Protein AF-A0A934GES8-F1 (afdb_monomer)

Foldseek 3Di:
DPDPPPPPPPPPPDCLVVLLVQLVVLQVVLCCCVPVVVNNVSSVVSPVSSVVSNVCSVVSVVVCVLPVPDPDDDLVVVLVVVLVVVVVVLVVLLVLLVCQCVVCVVCLQVLAFPPQDLVLLVVLLVLLVVLLVLLVQLLVCLLVVNLVSNLVSLVSSLVSLVVSLVSVVVSQVVCVVSVLDCPSGSLSVSLCVNVVSLSVLSVVLSVLSVVVSVCSVVVSDDSVRCSSSVSSSVSSVSSSVSSVVSSCSNRVVSNDD

Nearest PDB structures (foldseek):
  7qhm-assembly1_S  TM=9.318E-01  e=1.110E-07  Corynebacterium glutamicum ATCC 13032
  9ftz-assembly1_S  TM=8.950E-01  e=4.163E-08  Mycolicibacterium smegmatis
  9dm1-assembly1_S  TM=9.051E-01  e=7.433E-08  Mycolicibacterium smegmatis MC2 155
  7e1v-assembly1_G  TM=8.919E-01  e=2.591E-07  Mycolicibacterium smegmatis MC2 51
  7n9z-assembly1_H  TM=8.437E-01  e=2.073E-07  Escherichia coli

Secondary structure (DSSP, 8-state):
--------------SHHHHHHHHHHHHHHHHHHHTTS--HHHHHHHHHHHHHHHHHHHHHHHHHHHHSS---S-HHHHHHHHHHHHHHHHHHHHHHHHHHHHHTTTTGGGTS-TT--HHHHHHHHHHHHHHHHHHHHHHHHHHTT-HHHHHHHHHHHHHHHHHHHHHHHHHHHHHHHTT--TTSSHHHHHHHHHHHHHHHHHHHHHHHHHHHHHHHHHT-S-TT--HHHHHHHHHHHHHHHHHHHHHIIIIIITT--

Structure (mmCIF, N/CA/C/O backbone):
data_AF-A0A934GES8-F1
#
_entry.id   AF-A0A934GES8-F1
#
loop_
_atom_site.group_PDB
_atom_site.id
_atom_site.type_symbol
_atom_site.label_atom_id
_atom_site.label_alt_id
_atom_site.label_comp_id
_atom_site.label_asym_id
_atom_site.label_entity_id
_atom_site.label_seq_id
_atom_site.pdbx_PDB_ins_code
_atom_site.Cartn_x
_atom_site.Cartn_y
_atom_site.Cartn_z
_atom_site.occupancy
_atom_site.B_iso_or_equiv
_atom_site.auth_seq_id
_atom_site.auth_comp_id
_atom_site.auth_asym_id
_atom_site.auth_atom_id
_atom_site.pdbx_PDB_model_num
ATOM 1 N N . MET A 1 1 ? -9.146 28.827 32.054 1.00 36.75 1 MET A N 1
ATOM 2 C CA . MET A 1 1 ? -8.619 27.778 32.948 1.00 36.75 1 MET A CA 1
ATOM 3 C C . MET A 1 1 ? -8.219 26.596 32.084 1.00 36.75 1 MET A C 1
ATOM 5 O O . MET A 1 1 ? -9.080 25.853 31.638 1.00 36.75 1 MET A O 1
ATOM 9 N N . THR A 1 2 ? -6.937 26.498 31.747 1.00 43.62 2 THR A N 1
ATOM 10 C CA . THR A 1 2 ? -6.347 25.322 31.102 1.00 43.62 2 THR A CA 1
ATOM 11 C C . THR A 1 2 ? -6.411 24.168 32.096 1.00 43.62 2 THR A C 1
ATOM 13 O O . THR A 1 2 ? -5.811 24.248 33.166 1.00 43.62 2 THR A O 1
ATOM 16 N N . GLN A 1 3 ? -7.189 23.126 31.796 1.00 40.69 3 GLN A N 1
ATOM 17 C CA . GLN A 1 3 ? -7.123 21.894 32.577 1.00 40.69 3 GLN A CA 1
ATOM 18 C C . GLN A 1 3 ? -5.703 21.341 32.440 1.00 40.69 3 GLN A C 1
ATOM 20 O O . GLN A 1 3 ? -5.243 21.063 31.334 1.00 40.69 3 GLN A O 1
ATOM 25 N N . ALA A 1 4 ? -4.989 21.257 33.560 1.00 44.97 4 ALA A N 1
ATOM 26 C CA . ALA A 1 4 ? -3.701 20.593 33.612 1.00 44.97 4 ALA A CA 1
ATOM 27 C C . ALA A 1 4 ? -3.921 19.121 33.242 1.00 44.97 4 ALA A C 1
ATOM 29 O O . ALA A 1 4 ? -4.697 18.428 33.897 1.00 44.97 4 ALA A O 1
ATOM 30 N N . VAL A 1 5 ? -3.262 18.662 32.178 1.00 52.66 5 VAL A N 1
ATOM 31 C CA . VAL A 1 5 ? -3.196 17.241 31.834 1.00 52.66 5 VAL A CA 1
ATOM 32 C C . VAL A 1 5 ? -2.398 16.562 32.943 1.00 52.66 5 VAL A C 1
ATOM 34 O O . VAL A 1 5 ? -1.172 16.648 32.988 1.00 52.66 5 VAL A O 1
ATOM 37 N N . THR A 1 6 ? -3.093 15.944 33.891 1.00 42.16 6 THR A N 1
ATOM 38 C CA . THR A 1 6 ? -2.475 15.120 34.926 1.00 42.16 6 THR A CA 1
ATOM 39 C C . THR A 1 6 ? -2.025 13.814 34.281 1.00 42.16 6 THR A C 1
ATOM 41 O O . THR A 1 6 ? -2.809 12.882 34.116 1.00 42.16 6 THR A O 1
ATOM 44 N N . HIS A 1 7 ? -0.758 13.757 33.868 1.00 48.38 7 HIS A N 1
ATOM 45 C CA . HIS A 1 7 ? -0.104 12.502 33.513 1.00 48.38 7 HIS A CA 1
ATOM 46 C C . HIS A 1 7 ? 0.037 11.665 34.785 1.00 48.38 7 HIS A C 1
ATOM 48 O O . HIS A 1 7 ? 0.919 11.924 35.601 1.00 48.38 7 HIS A O 1
ATOM 54 N N . HIS A 1 8 ? -0.846 10.687 34.977 1.00 47.50 8 HIS A N 1
ATOM 55 C CA . HIS A 1 8 ? -0.631 9.645 35.972 1.00 47.50 8 HIS A CA 1
ATOM 56 C C . HIS A 1 8 ? 0.513 8.749 35.468 1.00 47.50 8 HIS A C 1
ATOM 58 O O . HIS A 1 8 ? 0.377 8.156 34.398 1.00 47.50 8 HIS A O 1
ATOM 64 N N . PRO A 1 9 ? 1.657 8.671 36.174 1.00 42.84 9 PRO A N 1
ATOM 65 C CA . PRO A 1 9 ? 2.811 7.874 35.775 1.00 42.84 9 PRO A CA 1
ATOM 66 C C . PRO A 1 9 ? 2.620 6.420 36.221 1.00 42.84 9 PRO A C 1
ATOM 68 O O . PRO A 1 9 ? 3.508 5.810 36.817 1.00 42.84 9 PRO A O 1
ATOM 71 N N . GLU A 1 10 ? 1.435 5.865 35.987 1.00 45.22 10 GLU A N 1
ATOM 72 C CA . GLU A 1 10 ? 1.235 4.433 36.134 1.00 45.22 10 GLU A CA 1
ATOM 73 C C . GLU A 1 10 ? 1.872 3.807 34.898 1.00 45.22 10 GLU A C 1
ATOM 75 O O . GLU A 1 10 ? 1.321 3.824 33.801 1.00 45.22 10 GLU A O 1
ATOM 80 N N . HIS A 1 11 ? 3.119 3.361 35.054 1.00 48.56 11 HIS A N 1
ATOM 81 C CA . HIS A 1 11 ? 3.782 2.513 34.077 1.00 48.56 11 HIS A CA 1
ATOM 82 C C . HIS A 1 11 ? 3.015 1.188 34.005 1.00 48.56 11 HIS A C 1
ATOM 84 O O . HIS A 1 11 ? 3.399 0.206 34.637 1.00 48.56 11 HIS A O 1
ATOM 90 N N . GLU A 1 12 ? 1.918 1.160 33.251 1.00 61.78 12 GLU A N 1
ATOM 91 C CA . GLU A 1 12 ? 1.313 -0.087 32.808 1.00 61.78 12 GLU A CA 1
ATOM 92 C C 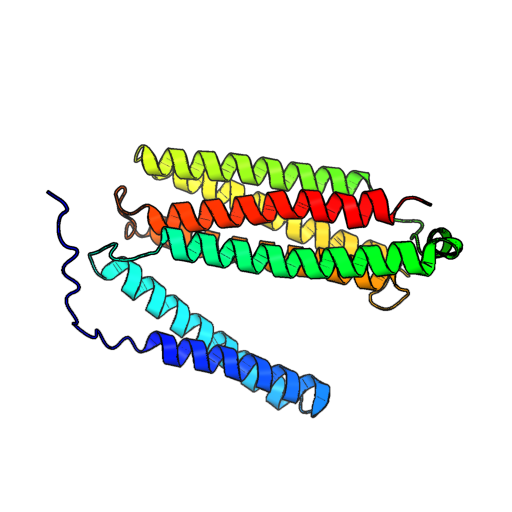. GLU A 1 12 ? 2.359 -0.797 31.939 1.00 61.78 12 GLU A C 1
ATOM 94 O O . GLU A 1 12 ? 2.729 -0.352 30.849 1.00 61.78 12 GLU A O 1
ATOM 99 N N . THR A 1 13 ? 2.950 -1.859 32.479 1.00 80.06 13 THR A N 1
ATOM 100 C CA . THR A 1 13 ? 3.980 -2.632 31.793 1.00 80.06 13 THR A CA 1
ATOM 101 C C . THR A 1 13 ? 3.323 -3.501 30.726 1.00 80.06 13 THR A C 1
ATOM 103 O O . THR A 1 13 ? 2.899 -4.625 30.980 1.00 80.06 13 THR A O 1
ATOM 106 N N . SER A 1 14 ? 3.241 -2.979 29.504 1.00 86.44 14 SER A N 1
ATOM 107 C CA . SER A 1 14 ? 2.741 -3.740 28.359 1.00 86.44 14 SER A CA 1
ATOM 108 C C . SER A 1 14 ? 3.822 -4.700 27.828 1.00 86.44 14 SER A C 1
ATOM 110 O O . SER A 1 14 ? 4.932 -4.254 27.518 1.00 86.44 14 SER A O 1
ATOM 112 N N . PRO A 1 15 ? 3.552 -6.014 27.691 1.00 90.88 15 PRO A N 1
ATOM 113 C CA . PRO A 1 15 ? 4.515 -6.973 27.140 1.00 90.88 15 PRO A CA 1
ATOM 114 C C . PRO A 1 15 ? 4.579 -6.944 25.602 1.00 90.88 15 PRO A C 1
ATOM 116 O O . PRO A 1 15 ? 5.522 -7.466 24.999 1.00 90.88 15 PRO A O 1
ATOM 119 N N . TRP A 1 16 ? 3.582 -6.350 24.943 1.00 94.00 16 TRP A N 1
ATOM 120 C CA . TRP A 1 16 ? 3.431 -6.405 23.488 1.00 94.00 16 TRP A CA 1
ATOM 121 C C . TRP A 1 16 ? 4.509 -5.667 22.686 1.00 94.00 16 TRP A C 1
ATOM 123 O O . TRP A 1 16 ? 4.877 -6.185 21.624 1.00 94.00 16 TRP A O 1
ATOM 133 N N . PRO A 1 17 ? 5.074 -4.532 23.150 1.00 92.81 17 PRO A N 1
ATOM 134 C CA . PRO A 1 17 ? 6.200 -3.894 22.474 1.00 92.81 17 PRO A CA 1
ATOM 135 C C . PRO A 1 17 ? 7.410 -4.822 22.335 1.00 92.81 17 PRO A C 1
ATOM 137 O O . PRO A 1 17 ? 8.032 -4.856 21.275 1.00 92.81 17 PRO A O 1
ATOM 140 N N . LEU A 1 18 ? 7.710 -5.630 23.361 1.00 92.94 18 LEU A N 1
ATOM 141 C CA . LEU A 1 18 ? 8.821 -6.583 23.319 1.00 92.94 18 LEU A CA 1
ATOM 142 C C . LEU A 1 18 ? 8.567 -7.685 22.283 1.00 92.94 18 LEU A C 1
ATOM 144 O O . LEU A 1 18 ? 9.421 -7.935 21.435 1.00 92.94 18 LEU A O 1
ATOM 148 N N . LEU A 1 19 ? 7.384 -8.308 22.310 1.00 93.50 19 LEU A N 1
ATOM 149 C CA . LEU A 1 19 ? 7.022 -9.367 21.358 1.00 93.50 19 LEU A CA 1
ATOM 150 C C . LEU A 1 19 ? 7.011 -8.860 19.910 1.00 93.50 19 LEU A C 1
ATOM 152 O O . LEU A 1 19 ? 7.548 -9.515 19.016 1.00 93.50 19 LEU A O 1
ATOM 156 N N . THR A 1 20 ? 6.456 -7.667 19.688 1.00 94.00 20 THR A N 1
ATOM 157 C CA . THR A 1 20 ? 6.418 -7.031 18.365 1.00 94.00 20 THR A CA 1
ATOM 158 C C . THR A 1 20 ? 7.831 -6.688 17.889 1.00 94.00 20 THR A C 1
ATOM 160 O O . THR A 1 20 ? 8.197 -7.021 16.763 1.00 94.00 20 THR A O 1
ATOM 163 N N . GLY A 1 21 ? 8.662 -6.102 18.759 1.00 94.38 21 GLY A N 1
ATOM 164 C CA . GLY A 1 21 ? 10.058 -5.777 18.459 1.00 94.38 21 GLY A CA 1
ATOM 165 C C . GLY A 1 21 ? 10.910 -7.010 18.142 1.00 94.38 21 GLY A C 1
ATOM 166 O O . GLY A 1 21 ? 11.705 -6.982 17.203 1.00 94.38 21 GLY A O 1
ATOM 167 N N . MET A 1 22 ? 10.698 -8.126 18.848 1.00 94.75 22 MET A N 1
ATOM 168 C CA . MET A 1 22 ? 11.331 -9.408 18.517 1.00 94.75 22 MET A CA 1
ATOM 169 C C . MET A 1 22 ? 10.904 -9.907 17.133 1.00 94.75 22 MET A C 1
ATOM 171 O O . MET A 1 22 ? 11.755 -10.344 16.362 1.00 94.75 22 MET A O 1
ATOM 175 N N . GLY A 1 23 ? 9.619 -9.794 16.784 1.00 94.56 23 GLY A N 1
ATOM 176 C CA . GLY A 1 23 ? 9.130 -10.111 15.440 1.00 94.56 23 GLY A CA 1
ATOM 177 C C . GLY A 1 23 ? 9.825 -9.283 14.352 1.00 94.56 23 GLY A C 1
ATOM 178 O O . GLY A 1 23 ? 10.298 -9.838 13.359 1.00 94.56 23 GLY A O 1
ATOM 179 N N . VAL A 1 24 ? 9.971 -7.970 14.570 1.00 94.12 24 VAL A N 1
ATOM 180 C CA . VAL A 1 24 ? 10.701 -7.065 13.661 1.00 94.12 24 VAL A CA 1
ATOM 181 C C . VAL A 1 24 ? 12.169 -7.483 13.523 1.00 94.12 24 VAL A C 1
ATOM 183 O O . VAL A 1 24 ? 12.664 -7.588 12.401 1.00 94.12 24 VAL A O 1
ATOM 186 N N . LEU A 1 25 ? 12.857 -7.786 14.628 1.00 94.81 25 LEU A N 1
ATOM 187 C CA . LEU A 1 25 ? 14.247 -8.261 14.606 1.00 94.81 25 LEU A CA 1
ATOM 188 C C . LEU A 1 25 ? 14.387 -9.570 13.814 1.00 94.81 25 LEU A C 1
ATOM 190 O O . LEU A 1 25 ? 15.297 -9.707 12.992 1.00 94.81 25 LEU A O 1
ATOM 194 N N . LEU A 1 26 ? 13.473 -10.522 14.028 1.00 96.12 26 LEU A N 1
ATOM 195 C CA . LEU A 1 26 ? 13.472 -11.787 13.298 1.00 96.12 26 LEU A CA 1
ATOM 196 C C . LEU A 1 26 ? 13.253 -11.592 11.795 1.00 96.12 26 LEU A C 1
ATOM 198 O O . LEU A 1 26 ? 13.788 -12.384 11.026 1.00 96.12 26 LEU A O 1
ATOM 202 N N . SER A 1 27 ? 12.544 -10.543 11.356 1.00 93.88 27 SER A N 1
ATOM 203 C CA . SER A 1 27 ? 12.397 -10.251 9.921 1.00 93.88 27 SER A CA 1
ATOM 204 C C . SER A 1 27 ? 13.752 -9.997 9.249 1.00 93.88 27 SER A C 1
ATOM 206 O O . SER A 1 27 ? 14.052 -10.590 8.212 1.00 93.88 27 SER A O 1
ATOM 208 N N . ALA A 1 28 ? 14.621 -9.204 9.886 1.00 94.75 28 ALA A N 1
ATOM 209 C CA . ALA A 1 28 ? 15.957 -8.922 9.375 1.00 94.75 28 ALA A CA 1
ATOM 210 C C . ALA A 1 28 ? 16.820 -10.192 9.354 1.00 94.75 28 ALA A C 1
ATOM 212 O O . ALA A 1 28 ? 17.470 -10.486 8.351 1.00 94.75 28 ALA A O 1
ATOM 213 N N . LEU A 1 29 ? 16.777 -10.989 10.426 1.00 96.56 29 LEU A N 1
ATOM 214 C CA . LEU A 1 29 ? 17.513 -12.253 10.506 1.00 96.56 29 LEU A CA 1
ATOM 215 C C . LEU A 1 29 ? 17.010 -13.294 9.498 1.00 96.56 29 LEU A C 1
ATOM 217 O O . LEU A 1 29 ? 17.823 -14.011 8.921 1.00 96.56 29 LEU A O 1
ATOM 221 N N . ALA A 1 30 ? 15.703 -13.360 9.242 1.00 97.06 30 ALA A N 1
ATOM 222 C CA . ALA A 1 30 ? 15.121 -14.249 8.241 1.00 97.06 30 ALA A CA 1
ATOM 223 C C . ALA A 1 30 ? 15.624 -13.904 6.832 1.00 97.06 30 ALA A C 1
ATOM 225 O O . ALA A 1 30 ? 16.044 -14.799 6.095 1.00 97.06 30 ALA A O 1
ATOM 226 N N . LEU A 1 31 ? 15.656 -12.612 6.483 1.00 95.88 31 LEU A N 1
ATOM 227 C CA . LEU A 1 31 ? 16.190 -12.139 5.202 1.00 95.88 31 LEU A CA 1
ATOM 228 C C . LEU A 1 31 ? 17.697 -12.403 5.077 1.00 95.88 31 LEU A C 1
ATOM 230 O O . LEU A 1 31 ? 18.138 -12.897 4.038 1.00 95.88 31 LEU A O 1
ATOM 234 N N . LEU A 1 32 ? 18.479 -12.136 6.130 1.00 97.19 32 LEU A N 1
ATOM 235 C CA . LEU A 1 32 ? 19.919 -12.426 6.165 1.00 97.19 32 LEU A CA 1
ATOM 236 C C . LEU A 1 32 ? 20.205 -13.927 6.013 1.00 97.19 32 LEU A C 1
ATOM 238 O O . LEU A 1 32 ? 21.076 -14.315 5.232 1.00 97.19 32 LEU A O 1
ATOM 242 N N . ALA A 1 33 ? 19.442 -14.767 6.717 1.00 97.56 33 ALA A N 1
ATOM 243 C CA . ALA A 1 33 ? 19.561 -16.216 6.644 1.00 97.56 33 ALA A CA 1
ATOM 244 C C . ALA A 1 33 ? 19.219 -16.744 5.247 1.00 97.56 33 ALA A C 1
ATOM 246 O O . ALA A 1 33 ? 19.938 -17.594 4.719 1.00 97.56 33 ALA A O 1
ATOM 247 N N . TYR A 1 34 ? 18.151 -16.230 4.632 1.00 97.44 34 TYR A N 1
ATOM 248 C CA . TYR A 1 34 ? 17.689 -16.701 3.330 1.00 97.44 34 TYR A CA 1
ATOM 249 C C . TYR A 1 34 ? 18.608 -16.258 2.183 1.00 97.44 34 TYR A C 1
ATOM 251 O O . TYR A 1 34 ? 19.024 -17.090 1.376 1.00 97.44 34 TYR A O 1
ATOM 259 N N . PHE A 1 35 ? 18.944 -14.965 2.112 1.00 95.50 35 PHE A N 1
ATOM 260 C CA . PHE A 1 35 ? 19.638 -14.373 0.964 1.00 95.50 35 PHE A CA 1
ATOM 261 C C . PHE A 1 35 ? 21.179 -14.387 1.126 1.00 95.50 35 PHE A C 1
ATOM 263 O O . PHE A 1 35 ? 21.821 -15.185 0.437 1.00 95.50 35 PHE A O 1
ATOM 270 N N . PRO A 1 36 ? 21.810 -13.579 2.011 1.00 97.31 36 PRO A N 1
ATOM 271 C CA . PRO A 1 36 ? 23.258 -13.615 2.237 1.00 97.31 36 PRO A CA 1
ATOM 272 C C . PRO A 1 36 ? 23.820 -14.960 2.698 1.00 97.31 36 PRO A C 1
ATOM 274 O O . PRO A 1 36 ? 24.791 -15.443 2.117 1.00 97.31 36 PRO A O 1
ATOM 277 N N . TRP A 1 37 ? 23.250 -15.561 3.748 1.00 97.62 37 TRP A N 1
ATOM 278 C CA . TRP A 1 37 ? 23.829 -16.759 4.373 1.00 97.62 37 TRP A CA 1
ATOM 279 C C . TRP A 1 37 ? 23.467 -18.051 3.640 1.00 97.62 37 TRP A C 1
ATOM 281 O O . TRP A 1 37 ? 24.050 -19.094 3.928 1.00 97.62 37 TRP A O 1
ATOM 291 N N . ARG A 1 38 ? 22.530 -17.987 2.682 1.00 96.94 38 ARG A N 1
ATOM 292 C CA . ARG A 1 38 ? 22.066 -19.126 1.874 1.00 96.94 38 ARG A CA 1
ATOM 293 C C . ARG A 1 38 ? 21.617 -20.326 2.720 1.00 96.94 38 ARG A C 1
ATOM 295 O O . ARG A 1 38 ? 21.821 -21.477 2.340 1.00 96.94 38 ARG A O 1
ATOM 302 N N . MET A 1 39 ? 20.976 -20.057 3.856 1.00 97.88 39 MET A N 1
ATOM 303 C CA . MET A 1 39 ? 20.366 -21.040 4.753 1.00 97.88 39 MET A CA 1
ATOM 304 C C . MET A 1 39 ? 18.832 -20.952 4.648 1.00 97.88 39 MET A C 1
ATOM 306 O O . MET A 1 39 ? 18.179 -20.424 5.553 1.00 97.88 39 MET A O 1
ATOM 310 N N . PRO A 1 40 ? 18.214 -21.455 3.560 1.00 96.88 40 PRO A N 1
ATOM 311 C CA . PRO A 1 40 ? 16.802 -21.203 3.270 1.00 96.88 40 PRO A CA 1
ATOM 312 C C . PRO A 1 40 ? 15.862 -21.791 4.324 1.00 96.88 40 PRO A C 1
ATOM 314 O O . PRO A 1 40 ? 14.891 -21.139 4.694 1.00 96.88 40 PRO A O 1
ATOM 317 N N . LEU A 1 41 ? 16.165 -22.980 4.862 1.00 97.81 41 LEU A N 1
ATOM 318 C CA . LEU A 1 41 ? 15.356 -23.587 5.923 1.00 97.81 41 LEU A CA 1
ATOM 319 C C . LEU A 1 41 ? 15.347 -22.718 7.187 1.00 97.81 41 LEU A C 1
ATOM 321 O O . LEU A 1 41 ? 14.285 -22.472 7.750 1.00 97.81 41 LEU A O 1
ATOM 325 N N . LEU A 1 42 ? 16.513 -22.210 7.598 1.00 97.38 42 LEU A N 1
ATOM 326 C CA . LEU A 1 42 ? 16.614 -21.297 8.735 1.00 97.38 42 LEU A CA 1
ATOM 327 C C . LEU A 1 42 ? 15.845 -20.001 8.457 1.00 97.38 42 LEU A C 1
ATOM 329 O O . LEU A 1 42 ? 15.075 -19.565 9.306 1.00 97.38 42 LEU A O 1
ATOM 333 N N 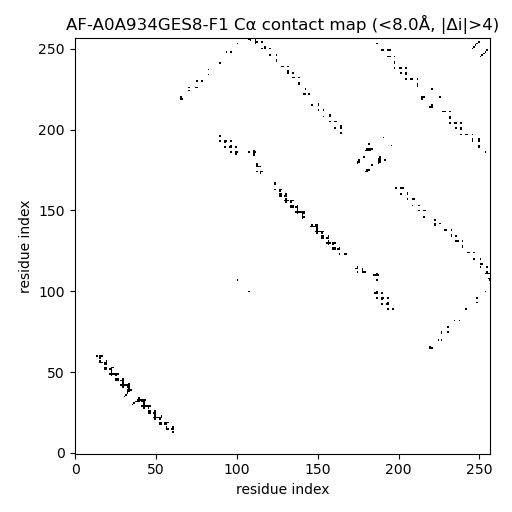. GLY A 1 43 ? 15.991 -19.428 7.260 1.00 97.00 43 GLY A N 1
ATOM 334 C CA . GLY A 1 43 ? 15.239 -18.242 6.848 1.00 97.00 43 GLY A CA 1
ATOM 335 C C . GLY A 1 43 ? 13.723 -18.442 6.925 1.00 97.00 43 GLY A C 1
ATOM 336 O O . GLY A 1 43 ? 13.024 -17.593 7.470 1.00 97.00 43 GLY A O 1
ATOM 337 N N . VAL A 1 44 ? 13.212 -19.588 6.462 1.00 96.75 44 VAL A N 1
ATOM 338 C CA . VAL A 1 44 ? 11.779 -19.927 6.539 1.00 96.75 44 VAL A CA 1
ATOM 339 C C . VAL A 1 44 ? 11.319 -20.112 7.985 1.00 96.75 44 VAL A C 1
ATOM 341 O O . VAL A 1 44 ? 10.260 -19.604 8.346 1.00 96.75 44 VAL A O 1
ATOM 344 N N . ILE A 1 45 ? 12.105 -20.787 8.831 1.00 97.81 45 ILE A N 1
ATOM 345 C CA . ILE A 1 45 ? 11.778 -20.968 10.256 1.00 97.81 45 ILE A CA 1
ATOM 346 C C . ILE A 1 45 ? 11.723 -19.614 10.972 1.00 97.81 45 ILE A C 1
ATOM 348 O O . ILE A 1 45 ? 10.742 -19.320 11.656 1.00 97.81 45 ILE A O 1
ATOM 352 N N . LEU A 1 46 ? 12.745 -18.772 10.787 1.00 97.44 46 LEU A N 1
ATOM 353 C CA . LEU A 1 46 ? 12.794 -17.431 11.373 1.00 97.44 46 LEU A CA 1
ATOM 354 C C . LEU A 1 46 ? 11.666 -16.543 10.837 1.00 97.44 46 LEU A C 1
ATOM 356 O O . LEU A 1 46 ? 11.067 -15.802 11.610 1.00 97.44 46 LEU A O 1
ATOM 360 N N . GLY A 1 47 ? 11.329 -16.657 9.549 1.00 96.56 47 GLY A N 1
ATOM 361 C CA . GLY A 1 47 ? 10.202 -15.958 8.932 1.00 96.56 47 GLY A CA 1
ATOM 362 C C . GLY A 1 47 ? 8.849 -16.400 9.497 1.00 96.56 47 GLY A C 1
ATOM 363 O O . GLY A 1 47 ? 8.017 -15.564 9.835 1.00 96.56 47 GLY A O 1
ATOM 364 N N . GLY A 1 48 ? 8.640 -17.705 9.685 1.00 96.38 48 GLY A N 1
ATOM 365 C CA . GLY A 1 48 ? 7.438 -18.232 10.335 1.00 96.38 48 GLY A CA 1
ATOM 366 C C . GLY A 1 48 ? 7.308 -17.761 11.786 1.00 96.38 48 GLY A C 1
ATOM 367 O O . GLY A 1 48 ? 6.239 -17.308 12.197 1.00 96.38 48 GLY A O 1
ATOM 368 N N . ALA A 1 49 ? 8.408 -17.794 12.544 1.00 96.75 49 ALA A N 1
ATOM 369 C CA . ALA A 1 49 ? 8.455 -17.275 13.910 1.00 96.75 49 ALA A CA 1
ATOM 370 C C . ALA A 1 49 ? 8.202 -15.757 13.963 1.00 96.75 49 ALA A C 1
ATOM 372 O O . ALA A 1 49 ? 7.442 -15.293 14.811 1.00 96.75 49 ALA A O 1
ATOM 373 N N . MET A 1 50 ? 8.777 -14.992 13.031 1.00 95.75 50 MET A N 1
ATOM 374 C CA . MET A 1 50 ? 8.526 -13.559 12.860 1.00 95.75 50 MET A CA 1
ATOM 375 C C . MET A 1 50 ? 7.037 -13.270 12.650 1.00 95.75 50 MET A C 1
ATOM 377 O O . MET A 1 50 ? 6.472 -12.460 13.385 1.00 95.75 50 MET A O 1
ATOM 381 N N . LEU A 1 51 ? 6.388 -13.951 11.701 1.00 94.19 51 LEU A N 1
ATOM 382 C CA . LEU A 1 51 ? 4.961 -13.762 11.427 1.00 94.19 51 LEU A CA 1
ATOM 383 C C . LEU A 1 51 ? 4.099 -14.095 12.649 1.00 94.19 51 LEU A C 1
ATOM 385 O O . LEU A 1 51 ? 3.185 -13.338 12.972 1.00 94.19 51 LEU A O 1
ATOM 389 N N . ALA A 1 52 ? 4.410 -15.182 13.359 1.00 94.75 52 ALA A N 1
ATOM 390 C CA . ALA A 1 52 ? 3.696 -15.562 14.575 1.00 94.75 52 ALA A CA 1
ATOM 391 C C . ALA A 1 52 ? 3.846 -14.508 15.687 1.00 94.75 52 ALA A C 1
ATOM 393 O O . ALA A 1 52 ? 2.849 -14.112 16.293 1.00 94.75 52 ALA A O 1
ATOM 394 N N . LEU A 1 53 ? 5.066 -14.014 15.930 1.00 95.50 53 LEU A N 1
ATOM 395 C CA . LEU A 1 53 ? 5.325 -12.987 16.945 1.00 95.50 53 LEU A CA 1
ATOM 396 C C . LEU A 1 53 ? 4.655 -11.655 16.610 1.00 95.50 53 LEU A C 1
ATOM 398 O O . LEU A 1 53 ? 4.084 -11.036 17.504 1.00 95.50 53 LEU A O 1
ATOM 402 N N . LEU A 1 54 ? 4.677 -11.229 15.345 1.00 93.81 54 LEU A N 1
ATOM 403 C CA . LEU A 1 54 ? 3.975 -10.016 14.925 1.00 93.81 54 LEU A CA 1
ATOM 404 C C . LEU A 1 54 ? 2.460 -10.176 15.048 1.00 93.81 54 LEU A C 1
ATOM 406 O O . LEU A 1 54 ? 1.804 -9.279 15.568 1.00 93.81 54 LEU A O 1
ATOM 410 N N . ALA A 1 55 ? 1.904 -11.317 14.634 1.00 91.25 55 ALA A N 1
ATOM 411 C CA . ALA A 1 55 ? 0.473 -11.574 14.753 1.00 91.25 55 ALA A CA 1
ATOM 412 C C . ALA A 1 55 ? 0.018 -11.546 16.220 1.00 91.25 55 ALA A C 1
ATOM 414 O O . ALA A 1 55 ? -0.952 -10.861 16.545 1.00 91.25 55 ALA A O 1
ATOM 415 N N . VAL A 1 56 ? 0.732 -12.236 17.116 1.00 92.94 56 VAL A N 1
ATOM 416 C CA . VAL A 1 56 ? 0.416 -12.261 18.554 1.00 92.94 56 VAL A CA 1
ATOM 417 C C . VAL A 1 56 ? 0.660 -10.895 19.199 1.00 92.94 56 VAL A C 1
ATOM 419 O O . VAL A 1 56 ? -0.214 -10.396 19.905 1.00 92.94 56 VAL A O 1
ATOM 422 N N . GLY A 1 57 ? 1.813 -10.279 18.932 1.00 93.69 57 GLY A N 1
ATOM 423 C CA . GLY A 1 57 ? 2.217 -8.989 19.488 1.00 93.69 57 GLY A CA 1
ATOM 424 C C . GLY A 1 57 ? 1.251 -7.869 19.119 1.00 93.69 57 GLY A C 1
ATOM 425 O O . GLY A 1 57 ? 0.698 -7.220 20.003 1.00 93.69 57 GLY A O 1
ATOM 426 N N . LEU A 1 58 ? 0.971 -7.696 17.825 1.00 91.06 58 LEU A N 1
ATOM 427 C CA . LEU A 1 58 ? 0.068 -6.651 17.340 1.00 91.06 58 LEU A CA 1
ATOM 428 C C . LEU A 1 58 ? -1.383 -6.901 17.759 1.00 91.06 58 LEU A C 1
ATOM 430 O O . LEU A 1 58 ? -2.068 -5.955 18.137 1.00 91.06 58 LEU A O 1
ATOM 434 N N . SER A 1 59 ? -1.856 -8.154 17.746 1.00 88.00 59 SER A N 1
ATOM 435 C CA . SER A 1 59 ? -3.226 -8.469 18.186 1.00 88.00 59 SER A CA 1
ATOM 436 C C . SER A 1 59 ? -3.411 -8.234 19.684 1.00 88.00 59 SER A C 1
ATOM 438 O O . SER A 1 59 ? -4.441 -7.704 20.101 1.00 88.00 59 SER A O 1
ATOM 440 N N . GLY A 1 60 ? -2.419 -8.609 20.497 1.00 89.62 60 GLY A N 1
ATOM 441 C CA . GLY A 1 60 ? -2.417 -8.348 21.934 1.00 89.62 60 GLY A CA 1
ATOM 442 C C . GLY A 1 60 ? -2.392 -6.854 22.235 1.00 89.62 60 GLY A C 1
ATOM 443 O O . GLY A 1 60 ? -3.226 -6.374 23.003 1.00 89.62 60 GLY A O 1
ATOM 444 N N . TRP A 1 61 ? -1.525 -6.107 21.545 1.00 89.75 61 TRP A N 1
ATOM 445 C CA . TRP A 1 61 ? -1.428 -4.659 21.713 1.00 89.75 61 TRP A CA 1
ATOM 446 C C . TRP A 1 61 ? -2.706 -3.936 21.282 1.00 89.75 61 TRP A C 1
ATOM 448 O O . TRP A 1 61 ? -3.203 -3.068 21.998 1.00 89.75 61 TRP A O 1
ATOM 458 N N . ALA A 1 62 ? -3.288 -4.336 20.148 1.00 85.75 62 ALA A N 1
ATOM 459 C CA . ALA A 1 62 ? -4.560 -3.801 19.678 1.00 85.75 62 ALA A CA 1
ATOM 460 C C . ALA A 1 62 ? -5.688 -4.091 20.677 1.00 85.75 62 ALA A C 1
ATOM 462 O O . ALA A 1 62 ? -6.478 -3.202 20.992 1.00 85.75 62 ALA A O 1
ATOM 463 N N . ARG A 1 63 ? -5.760 -5.316 21.217 1.00 86.00 63 ARG A N 1
ATOM 464 C CA . ARG A 1 63 ? -6.757 -5.671 22.233 1.00 86.00 63 ARG A CA 1
ATOM 465 C C . ARG A 1 63 ? -6.609 -4.803 23.479 1.00 86.00 63 ARG A C 1
ATOM 467 O O . ARG A 1 63 ? -7.612 -4.258 23.924 1.00 86.00 63 ARG A O 1
ATOM 474 N N . GLU A 1 64 ? -5.391 -4.656 23.999 1.00 87.06 64 GLU A N 1
ATOM 475 C CA . GLU A 1 64 ? -5.093 -3.797 25.151 1.00 87.06 64 GLU A CA 1
ATOM 476 C C . GLU A 1 64 ? -5.585 -2.366 24.905 1.00 87.06 64 GLU A C 1
ATOM 478 O O . GLU A 1 64 ? -6.388 -1.860 25.691 1.00 87.06 64 GLU A O 1
ATOM 483 N N . PHE A 1 65 ? -5.234 -1.787 23.750 1.00 84.56 65 PHE A N 1
ATOM 484 C CA . PHE A 1 65 ? -5.679 -0.457 23.327 1.00 84.56 65 PHE A CA 1
ATOM 485 C C . PHE A 1 65 ? -7.209 -0.308 23.306 1.00 84.56 65 PHE A C 1
ATOM 487 O O . PHE A 1 65 ? -7.744 0.672 23.820 1.00 84.56 65 PHE A O 1
ATOM 494 N N . PHE A 1 66 ? -7.947 -1.275 22.751 1.00 82.44 66 PHE A N 1
ATOM 495 C CA . PHE A 1 66 ? -9.413 -1.191 22.712 1.00 82.44 66 PHE A CA 1
ATOM 496 C C . PHE A 1 66 ? -10.077 -1.464 24.070 1.00 82.44 66 PHE A C 1
ATOM 498 O O . PHE A 1 66 ? -11.221 -1.055 24.279 1.00 82.44 66 PHE A O 1
ATOM 505 N N . THR A 1 67 ? -9.383 -2.119 25.006 1.00 82.25 67 THR A N 1
ATOM 506 C CA . THR A 1 67 ? -9.912 -2.438 26.345 1.00 82.25 67 THR A CA 1
ATOM 507 C C . THR A 1 67 ? -9.539 -1.439 27.439 1.00 82.25 67 THR A C 1
ATOM 509 O O . THR A 1 67 ? -10.251 -1.381 28.439 1.00 82.25 67 THR A O 1
ATOM 512 N N . SER A 1 68 ? -8.502 -0.615 27.254 1.00 76.50 68 SER A N 1
ATOM 513 C CA . SER A 1 68 ? -7.917 0.273 28.282 1.00 76.50 68 SER A CA 1
ATOM 514 C C . SER A 1 68 ? -8.838 1.389 28.801 1.00 76.50 68 SER A C 1
ATOM 516 O O . SER A 1 68 ? -8.451 2.182 29.654 1.00 76.50 68 SER A O 1
ATOM 518 N N . GLY A 1 69 ? -10.076 1.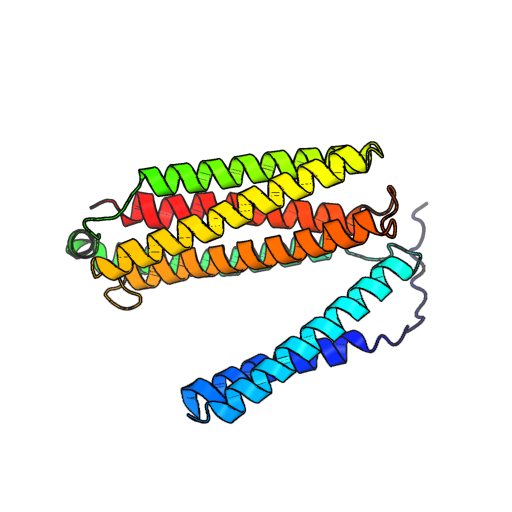499 28.306 1.00 65.62 69 GLY A N 1
ATOM 519 C CA . GLY A 1 69 ? -11.060 2.404 28.901 1.00 65.62 69 GLY A CA 1
ATOM 520 C C . GLY A 1 69 ? -10.765 3.905 28.734 1.00 65.62 69 GLY A C 1
ATOM 521 O O . GLY A 1 69 ? -11.639 4.695 29.083 1.00 65.62 69 GLY A O 1
ATOM 522 N N . THR A 1 70 ? -9.648 4.322 28.128 1.00 68.25 70 THR A N 1
ATOM 523 C CA . THR A 1 70 ? -9.302 5.734 27.884 1.00 68.25 70 THR A CA 1
ATOM 524 C C . THR A 1 70 ? -8.648 5.921 26.508 1.00 68.25 70 THR A C 1
ATOM 526 O O . THR A 1 70 ? -7.766 5.163 26.125 1.00 68.25 70 THR A O 1
ATOM 529 N N . GLU A 1 71 ? -9.068 6.938 25.742 1.00 67.69 71 GLU A N 1
ATOM 530 C CA . GLU A 1 71 ? -8.271 7.452 24.612 1.00 67.69 71 GLU A CA 1
ATOM 531 C C . GLU A 1 71 ? -7.363 8.570 25.144 1.00 67.69 71 GLU A C 1
ATOM 533 O O . GLU A 1 71 ? -7.599 9.753 24.906 1.00 67.69 71 GLU A O 1
ATOM 538 N N . ALA A 1 72 ? -6.372 8.218 25.961 1.00 61.09 72 ALA A N 1
ATOM 539 C CA . ALA A 1 72 ? -5.390 9.182 26.445 1.00 61.09 72 ALA A CA 1
ATOM 540 C C . ALA A 1 72 ? -4.201 9.252 25.473 1.00 61.09 72 ALA A C 1
ATOM 542 O O . ALA A 1 72 ? -3.662 8.224 25.067 1.00 61.09 72 ALA A O 1
ATOM 543 N N . GLY A 1 73 ? -3.762 10.465 25.121 1.00 69.19 73 GLY A N 1
ATOM 544 C CA . GLY A 1 73 ? -2.465 10.687 24.477 1.00 69.19 73 GLY A CA 1
ATOM 545 C C . GLY A 1 73 ? -2.492 11.426 23.139 1.00 69.19 73 GLY A 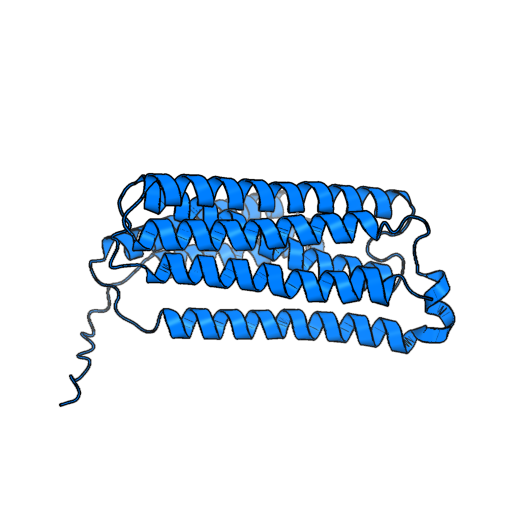C 1
ATOM 546 O O . GLY A 1 73 ? -3.478 12.027 22.726 1.00 69.19 73 GLY A O 1
ATOM 547 N N . LEU A 1 74 ? -1.345 11.394 22.464 1.00 83.31 74 LEU A N 1
ATOM 548 C CA . LEU A 1 74 ? -1.032 12.164 21.257 1.00 83.31 74 LEU A CA 1
ATOM 549 C C . LEU A 1 74 ? -1.389 11.412 19.959 1.00 83.31 74 LEU A C 1
ATOM 551 O O . LEU A 1 74 ? -0.722 11.596 18.947 1.00 83.31 74 LEU A O 1
ATOM 555 N N . GLY A 1 75 ? -2.421 10.561 19.969 1.00 84.19 75 GLY A N 1
ATOM 556 C CA . GLY A 1 75 ? -2.774 9.669 18.850 1.00 84.19 75 GLY A CA 1
ATOM 557 C C . GLY A 1 75 ? -2.860 10.363 17.480 1.00 84.19 75 GLY A C 1
ATOM 558 O O . GLY A 1 75 ? -2.156 9.950 16.559 1.00 84.19 75 GLY A O 1
ATOM 559 N N . PRO A 1 76 ? -3.631 11.458 17.331 1.00 85.94 76 PRO A N 1
ATOM 560 C CA . PRO A 1 76 ? -3.686 12.210 16.075 1.00 85.94 76 PRO A CA 1
ATOM 561 C C . PRO A 1 76 ? -2.329 12.778 15.634 1.00 85.94 76 PRO A C 1
ATOM 563 O O . PRO A 1 76 ? -2.004 12.752 14.450 1.00 85.94 76 PRO A O 1
ATOM 566 N N . VAL A 1 77 ? -1.514 13.255 16.583 1.00 90.38 77 VAL A N 1
ATOM 567 C CA . VAL A 1 77 ? -0.163 13.773 16.304 1.00 90.38 77 VAL A CA 1
ATOM 568 C C . VAL A 1 77 ? 0.763 12.642 15.860 1.00 90.38 77 VAL A C 1
ATOM 570 O O . VAL A 1 77 ? 1.529 12.821 14.919 1.00 90.38 77 VAL A O 1
ATOM 573 N N . ALA A 1 78 ? 0.665 11.467 16.485 1.00 89.69 78 ALA A N 1
ATOM 574 C CA . ALA A 1 78 ? 1.436 10.287 16.113 1.00 89.69 78 ALA A CA 1
ATOM 575 C C . ALA A 1 78 ? 1.078 9.797 14.702 1.00 89.69 78 ALA A C 1
ATOM 577 O O . ALA A 1 78 ? 1.980 9.535 13.911 1.00 89.69 78 ALA A O 1
ATOM 578 N N . VAL A 1 79 ? -0.214 9.746 14.352 1.00 91.44 79 VAL A N 1
ATOM 579 C CA . VAL A 1 79 ? -0.666 9.408 12.989 1.00 91.44 79 VAL A CA 1
ATOM 580 C C . VAL A 1 79 ? -0.153 10.431 11.974 1.00 91.44 79 VAL A C 1
ATOM 582 O O . VAL A 1 79 ? 0.349 10.044 10.922 1.00 91.44 79 VAL A O 1
ATOM 585 N N . ALA A 1 80 ? -0.224 11.727 12.284 1.00 91.88 80 ALA A N 1
ATOM 586 C CA . ALA A 1 80 ? 0.295 12.767 11.398 1.00 91.88 80 ALA A CA 1
ATOM 587 C C . ALA A 1 80 ? 1.816 12.648 11.198 1.00 91.88 80 ALA A C 1
ATOM 589 O O . ALA A 1 80 ? 2.288 12.678 10.064 1.00 91.88 80 ALA A O 1
ATOM 590 N N . ALA A 1 81 ? 2.580 12.466 12.278 1.00 94.56 81 ALA A N 1
ATOM 591 C CA . ALA A 1 81 ? 4.028 12.274 12.213 1.00 94.56 81 ALA A CA 1
ATOM 592 C C . ALA A 1 81 ? 4.406 11.011 11.421 1.00 94.56 81 ALA A C 1
ATOM 594 O O . ALA A 1 81 ? 5.332 11.048 10.611 1.00 94.56 81 ALA A O 1
ATOM 595 N N . PHE A 1 82 ? 3.653 9.922 11.605 1.00 94.31 82 PHE A N 1
ATOM 596 C CA . PHE A 1 82 ? 3.796 8.701 10.819 1.00 94.31 82 PHE A CA 1
ATOM 597 C C . PHE A 1 82 ? 3.573 8.972 9.325 1.00 94.31 82 PHE A C 1
ATOM 599 O O . PHE A 1 82 ? 4.470 8.706 8.531 1.00 94.31 82 PHE A O 1
ATOM 606 N N . ILE A 1 83 ? 2.460 9.602 8.937 1.00 95.00 83 ILE A N 1
ATOM 607 C CA . ILE A 1 83 ? 2.187 9.942 7.528 1.00 95.00 83 ILE A CA 1
ATOM 608 C C . ILE A 1 83 ? 3.292 10.830 6.942 1.00 95.00 83 ILE A C 1
ATOM 610 O O . ILE A 1 83 ? 3.722 10.606 5.814 1.00 95.00 83 ILE A O 1
ATOM 614 N N . VAL A 1 84 ? 3.801 11.809 7.696 1.00 95.69 84 VAL A N 1
ATOM 615 C CA . VAL A 1 84 ? 4.925 12.646 7.243 1.00 95.69 84 VAL A CA 1
ATOM 616 C C . VAL A 1 84 ? 6.174 11.802 6.978 1.00 95.69 84 VAL A C 1
ATOM 618 O O . VAL A 1 84 ? 6.858 12.031 5.981 1.00 95.69 84 VAL A O 1
ATOM 621 N N . SER A 1 85 ? 6.465 10.805 7.818 1.00 96.38 85 SER A N 1
ATOM 622 C CA . SER A 1 85 ? 7.579 9.886 7.561 1.00 96.38 85 SER A CA 1
ATOM 623 C C . SER A 1 85 ? 7.380 9.041 6.301 1.00 96.38 85 SER A C 1
ATOM 625 O O . SER A 1 85 ? 8.314 8.913 5.509 1.00 96.38 85 SER A O 1
ATOM 627 N N . GLU A 1 86 ? 6.158 8.575 6.039 1.00 96.44 86 GLU A N 1
ATOM 628 C CA . GLU A 1 86 ? 5.832 7.832 4.817 1.00 96.44 86 GLU A CA 1
ATOM 629 C C . GLU A 1 86 ? 5.983 8.729 3.575 1.00 96.44 86 GLU A C 1
ATOM 631 O O . GLU A 1 86 ? 6.583 8.325 2.580 1.00 96.44 86 GLU A O 1
ATOM 636 N N . VAL A 1 87 ? 5.534 9.991 3.644 1.00 95.94 87 VAL A N 1
ATOM 637 C CA . VAL A 1 87 ? 5.736 10.984 2.571 1.00 95.94 87 VAL A CA 1
ATOM 638 C C . VAL A 1 87 ? 7.224 11.172 2.266 1.00 95.94 87 VAL A C 1
ATOM 640 O O . VAL A 1 87 ? 7.589 11.279 1.095 1.00 95.94 87 VAL A O 1
ATOM 643 N N . MET A 1 88 ? 8.096 11.181 3.279 1.00 96.69 88 MET A N 1
ATOM 644 C CA . MET A 1 88 ? 9.545 11.264 3.058 1.00 96.69 88 MET A CA 1
ATOM 645 C C . MET A 1 88 ? 10.085 10.021 2.339 1.00 96.69 88 MET A C 1
ATOM 647 O O . MET A 1 88 ? 10.868 10.166 1.399 1.00 96.69 88 MET A O 1
ATOM 651 N N . ILE A 1 89 ? 9.633 8.817 2.709 1.00 94.56 89 ILE A N 1
ATOM 652 C CA . ILE A 1 89 ? 10.007 7.570 2.017 1.00 94.56 89 ILE A CA 1
ATOM 653 C C . ILE A 1 89 ? 9.601 7.644 0.540 1.00 94.56 89 ILE A C 1
ATOM 655 O O . ILE A 1 89 ? 10.453 7.480 -0.338 1.00 94.56 89 ILE A O 1
ATOM 659 N N . PHE A 1 90 ? 8.343 7.978 0.241 1.00 96.56 90 PHE A N 1
ATOM 660 C CA . PHE A 1 90 ? 7.885 8.164 -1.140 1.00 96.56 90 PHE A CA 1
ATOM 661 C C . PHE A 1 90 ? 8.675 9.258 -1.866 1.00 96.56 90 PHE A C 1
ATOM 663 O O . PHE A 1 90 ? 9.094 9.056 -3.004 1.00 96.56 90 PHE A O 1
ATOM 670 N N . GLY A 1 91 ? 8.943 10.384 -1.202 1.00 96.94 91 GLY A N 1
ATOM 671 C CA . GLY A 1 91 ? 9.742 11.489 -1.730 1.00 96.94 91 GLY A CA 1
ATOM 672 C C . GLY A 1 91 ? 11.125 11.047 -2.210 1.00 96.94 91 GLY A C 1
ATOM 673 O O . GLY A 1 91 ? 11.537 11.413 -3.311 1.00 96.94 91 GLY A O 1
ATOM 674 N N . THR A 1 92 ? 11.815 10.198 -1.442 1.00 96.44 92 THR A N 1
ATOM 675 C CA . THR A 1 92 ? 13.119 9.651 -1.859 1.00 96.44 92 THR A CA 1
ATOM 676 C C . THR A 1 92 ? 13.010 8.715 -3.065 1.00 96.44 92 THR A C 1
ATOM 678 O O . THR A 1 92 ? 13.869 8.751 -3.946 1.00 96.44 92 THR A O 1
ATOM 681 N N . MET A 1 93 ? 11.936 7.927 -3.168 1.00 96.38 93 MET A N 1
ATOM 682 C CA . MET A 1 93 ? 11.693 7.059 -4.328 1.00 96.38 93 MET A CA 1
ATOM 683 C C . MET A 1 93 ? 11.340 7.863 -5.586 1.00 96.38 93 MET A C 1
ATOM 685 O O . MET A 1 93 ? 11.826 7.548 -6.672 1.00 96.38 93 MET A O 1
ATOM 689 N N . PHE A 1 94 ? 10.555 8.937 -5.453 1.00 97.88 94 PHE A N 1
ATOM 690 C CA . PHE A 1 94 ? 10.298 9.868 -6.555 1.00 97.88 94 PHE A CA 1
ATOM 691 C C . PHE A 1 94 ? 11.582 10.563 -7.013 1.00 97.88 94 PHE A C 1
ATOM 693 O O . PHE A 1 94 ? 11.812 10.671 -8.216 1.00 97.88 94 PHE A O 1
ATOM 700 N N . ALA A 1 95 ? 12.441 10.983 -6.080 1.00 97.88 95 ALA A N 1
ATOM 701 C CA . ALA A 1 95 ? 13.741 11.555 -6.417 1.00 97.88 95 ALA A CA 1
ATOM 702 C C . ALA A 1 95 ? 14.611 10.557 -7.200 1.00 97.88 95 ALA A C 1
ATOM 704 O O . ALA A 1 95 ? 15.176 10.927 -8.224 1.00 97.88 95 ALA A O 1
ATOM 705 N N . ALA A 1 96 ? 14.649 9.285 -6.788 1.00 96.44 96 ALA A N 1
ATOM 706 C CA . ALA A 1 96 ? 15.373 8.235 -7.507 1.00 96.44 96 ALA A CA 1
ATOM 707 C C . ALA A 1 96 ? 14.816 7.982 -8.923 1.00 96.44 96 ALA A C 1
ATOM 709 O O . ALA A 1 96 ? 15.585 7.793 -9.866 1.00 96.44 96 ALA A O 1
ATOM 710 N N . PHE A 1 97 ? 13.489 8.012 -9.099 1.00 98.00 97 PHE A N 1
ATOM 711 C CA . PHE A 1 97 ? 12.869 7.938 -10.426 1.00 98.00 97 PHE A CA 1
ATOM 712 C C . PHE A 1 97 ? 13.304 9.108 -11.320 1.00 98.00 97 PHE A C 1
ATOM 714 O O . PHE A 1 97 ? 13.712 8.892 -12.461 1.00 98.00 97 PHE A O 1
ATOM 721 N N . TRP A 1 98 ? 13.247 10.337 -10.803 1.00 98.06 98 TRP A N 1
ATOM 722 C CA . TRP A 1 98 ? 13.601 11.535 -11.566 1.00 98.06 98 TRP A CA 1
ATOM 723 C C . TRP A 1 98 ? 15.089 11.625 -11.893 1.00 98.06 98 TRP A C 1
ATOM 725 O O . TRP A 1 98 ? 15.429 11.988 -13.018 1.00 98.06 98 TRP A O 1
ATOM 735 N N . ASP A 1 99 ? 15.962 11.240 -10.964 1.00 97.69 99 ASP A N 1
ATOM 736 C CA . ASP A 1 99 ? 17.400 11.113 -11.216 1.00 97.69 99 ASP A CA 1
ATOM 737 C C . ASP A 1 99 ? 17.663 10.127 -12.366 1.00 97.69 99 ASP A C 1
ATOM 739 O O . ASP A 1 99 ? 18.329 10.461 -13.348 1.00 97.69 99 ASP A O 1
ATOM 743 N N . GLY A 1 100 ? 17.006 8.961 -12.335 1.00 96.12 100 GLY A N 1
ATOM 744 C CA . GLY A 1 100 ? 17.046 7.991 -13.427 1.00 96.12 100 GLY A CA 1
ATOM 745 C C . GLY A 1 100 ? 16.520 8.543 -14.758 1.00 96.12 100 GLY A C 1
ATOM 746 O O . GLY A 1 100 ? 17.146 8.307 -15.797 1.00 96.12 100 GLY A O 1
ATOM 747 N N . ARG A 1 101 ? 15.400 9.283 -14.736 1.00 96.88 101 ARG A N 1
ATOM 748 C CA . ARG A 1 101 ? 14.755 9.875 -15.925 1.00 96.88 101 ARG A CA 1
ATOM 749 C C . ARG A 1 101 ? 15.612 10.943 -16.588 1.00 96.88 101 ARG A C 1
ATOM 751 O O . ARG A 1 101 ? 15.711 10.954 -17.816 1.00 96.88 101 ARG A O 1
ATOM 758 N N . ILE A 1 102 ? 16.205 11.831 -15.793 1.00 97.06 102 ILE A N 1
ATOM 759 C CA . ILE A 1 102 ? 17.016 12.956 -16.274 1.00 97.06 102 ILE A CA 1
ATOM 760 C C . ILE A 1 102 ? 18.408 12.468 -16.678 1.00 97.06 102 ILE A C 1
ATOM 762 O O . ILE A 1 102 ? 18.871 12.791 -17.771 1.00 97.06 102 ILE A O 1
ATOM 766 N N . GLY A 1 103 ? 19.048 11.637 -15.850 1.00 97.00 103 GLY A N 1
ATOM 767 C CA . GLY A 1 103 ? 20.398 11.123 -16.101 1.00 97.00 103 GLY A CA 1
ATOM 768 C C . GLY A 1 103 ? 20.516 10.247 -17.352 1.00 97.00 103 GLY A C 1
ATOM 769 O O . GLY A 1 103 ? 21.607 10.085 -17.888 1.00 97.00 103 GLY A O 1
ATOM 770 N N . HIS A 1 104 ? 19.397 9.719 -17.857 1.00 96.69 104 HIS A N 1
ATOM 771 C CA . HIS A 1 104 ? 19.352 8.882 -19.058 1.00 96.69 104 HIS A CA 1
ATOM 772 C C . HIS A 1 104 ? 18.392 9.427 -20.125 1.00 96.69 104 HIS A C 1
ATOM 774 O O . HIS A 1 104 ? 17.840 8.649 -20.905 1.00 96.69 104 HIS A O 1
ATOM 780 N N . ALA A 1 105 ? 18.179 10.747 -20.166 1.00 95.56 105 ALA A N 1
ATOM 781 C CA . ALA A 1 105 ? 17.192 11.378 -21.043 1.00 95.56 105 ALA A CA 1
ATOM 782 C C . ALA A 1 105 ? 17.347 10.989 -22.526 1.00 95.56 105 ALA A C 1
ATOM 784 O O . ALA A 1 105 ? 16.348 10.690 -23.177 1.00 95.56 105 ALA A O 1
ATOM 785 N N . GLU A 1 106 ? 18.580 10.914 -23.039 1.00 95.69 106 GLU A N 1
ATOM 786 C CA . GLU A 1 106 ? 18.857 10.589 -24.450 1.00 95.69 106 GLU A CA 1
ATOM 787 C C . GLU A 1 106 ? 18.446 9.163 -24.844 1.00 95.69 106 GLU A C 1
ATOM 789 O O . GLU A 1 106 ? 18.031 8.922 -25.975 1.00 95.69 106 GLU A O 1
ATOM 794 N N . GLN A 1 107 ? 18.532 8.214 -23.908 1.00 95.50 107 GLN A N 1
ATOM 795 C CA . GLN A 1 107 ? 18.238 6.801 -24.158 1.00 95.50 107 GLN A CA 1
ATOM 796 C C . GLN A 1 107 ? 16.903 6.339 -23.562 1.00 95.50 107 GLN A C 1
ATOM 798 O O . GLN A 1 107 ? 16.517 5.188 -23.770 1.00 95.50 107 GLN A O 1
ATOM 803 N N . TRP A 1 108 ? 16.166 7.205 -22.857 1.00 96.94 108 TRP A N 1
ATOM 804 C CA . TRP A 1 108 ? 14.952 6.821 -22.128 1.00 96.94 108 TRP A CA 1
ATOM 805 C C . TRP A 1 108 ? 13.896 6.164 -23.015 1.00 96.94 108 TRP A C 1
ATOM 807 O O . TRP A 1 108 ? 13.292 5.168 -22.626 1.00 96.94 108 TRP A O 1
ATOM 817 N N . ALA A 1 109 ? 13.730 6.659 -24.243 1.00 95.25 109 ALA A N 1
ATOM 818 C CA . ALA A 1 109 ? 12.788 6.097 -25.205 1.00 95.25 109 ALA A CA 1
ATOM 819 C C . ALA A 1 109 ? 13.034 4.602 -25.495 1.00 95.25 109 ALA A C 1
ATOM 821 O O . ALA A 1 109 ? 12.090 3.896 -25.843 1.00 95.25 109 ALA A O 1
ATOM 822 N N . SER A 1 110 ? 14.269 4.109 -25.327 1.00 95.56 110 SER A N 1
ATOM 823 C CA . SER A 1 110 ? 14.611 2.685 -25.479 1.00 95.56 110 SER A CA 1
ATOM 824 C C . SE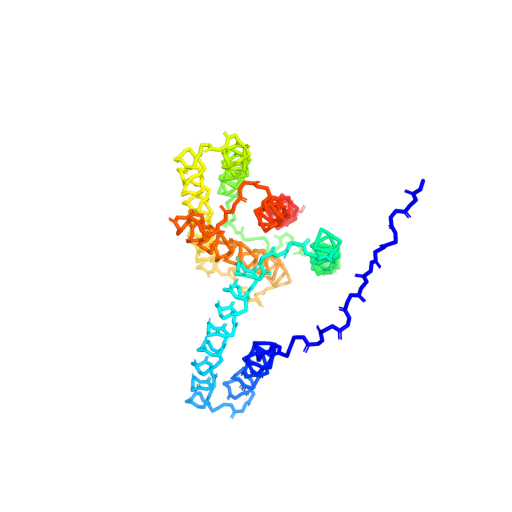R A 1 110 ? 14.202 1.818 -24.282 1.00 95.56 110 SER A C 1
ATOM 826 O O . SER A 1 110 ? 14.128 0.597 -24.404 1.00 95.56 110 SER A O 1
ATOM 828 N N . PHE A 1 111 ? 13.927 2.428 -23.126 1.00 96.25 111 PHE A N 1
ATOM 829 C CA . PHE A 1 111 ? 13.546 1.727 -21.899 1.00 96.25 111 PHE A CA 1
ATOM 830 C C . PHE A 1 111 ? 12.044 1.496 -21.772 1.00 96.25 111 PHE A C 1
ATOM 832 O O . PHE A 1 111 ? 11.632 0.645 -20.981 1.00 96.25 111 PHE A O 1
ATOM 839 N N . ILE A 1 112 ? 11.240 2.254 -22.521 1.00 95.94 112 ILE A N 1
ATOM 840 C CA . ILE A 1 112 ? 9.780 2.208 -22.461 1.00 95.94 112 ILE A CA 1
ATOM 841 C C . ILE A 1 112 ? 9.297 0.869 -23.031 1.00 95.94 112 ILE A C 1
ATOM 843 O O . ILE A 1 112 ? 9.582 0.564 -24.194 1.00 95.94 112 ILE A O 1
ATOM 847 N N . PRO A 1 113 ? 8.552 0.065 -22.256 1.00 94.75 113 PRO A N 1
ATOM 848 C CA . PRO A 1 113 ? 8.044 -1.196 -22.759 1.00 94.75 113 PRO A CA 1
ATOM 849 C C . PRO A 1 113 ? 6.914 -0.966 -23.760 1.00 94.75 113 PRO A C 1
ATOM 851 O O . PRO A 1 113 ? 6.054 -0.107 -23.576 1.00 94.75 113 PRO A O 1
ATOM 854 N N . ALA A 1 114 ? 6.892 -1.773 -24.822 1.00 91.19 114 ALA A N 1
ATOM 855 C CA . ALA A 1 114 ? 5.882 -1.666 -25.876 1.00 91.19 114 ALA A CA 1
ATOM 856 C C . ALA A 1 114 ? 4.457 -1.970 -25.379 1.00 91.19 114 ALA A C 1
ATOM 858 O O . ALA A 1 114 ? 3.485 -1.561 -26.010 1.00 91.19 114 ALA A O 1
ATOM 859 N N . ASN A 1 115 ? 4.338 -2.697 -24.268 1.00 91.38 115 ASN A N 1
ATOM 860 C CA . ASN A 1 115 ? 3.085 -3.174 -23.704 1.00 91.38 115 ASN A CA 1
ATOM 861 C C . ASN A 1 115 ? 2.660 -2.439 -22.419 1.00 91.38 115 ASN A C 1
ATOM 863 O O . ASN A 1 115 ? 1.915 -3.003 -21.626 1.00 91.38 115 ASN A O 1
ATOM 867 N N . LEU A 1 116 ? 3.121 -1.200 -22.205 1.00 93.69 116 LEU A N 1
ATOM 868 C CA . LEU A 1 116 ? 2.645 -0.359 -21.101 1.00 93.69 116 LEU A CA 1
ATOM 869 C C . LEU A 1 116 ? 1.181 0.055 -21.318 1.00 93.69 116 LEU A C 1
ATOM 871 O O . LEU A 1 116 ? 0.880 0.760 -22.287 1.00 93.69 116 LEU A O 1
ATOM 875 N N . ASP A 1 117 ? 0.277 -0.325 -20.411 1.00 92.50 117 ASP A N 1
ATOM 876 C CA . ASP A 1 117 ? -1.151 -0.015 -20.549 1.00 92.50 117 ASP A CA 1
ATOM 877 C C . ASP A 1 117 ? -1.582 1.193 -19.695 1.00 92.50 117 ASP A C 1
ATOM 879 O O . ASP A 1 117 ? -1.940 1.091 -18.517 1.00 92.50 117 ASP A O 1
ATOM 883 N N . LEU A 1 118 ? -1.629 2.372 -20.325 1.00 93.94 118 LEU A N 1
ATOM 884 C CA . LEU A 1 118 ? -2.132 3.591 -19.680 1.00 93.94 118 LEU A CA 1
ATOM 885 C C . LEU A 1 118 ? -3.628 3.508 -19.324 1.00 93.94 118 LEU A C 1
ATOM 887 O O . LEU A 1 118 ? -4.073 4.187 -18.395 1.00 93.94 118 LEU A O 1
ATOM 891 N N . LYS A 1 119 ? -4.424 2.701 -20.039 1.00 95.12 119 LYS A N 1
ATOM 892 C CA . LYS A 1 119 ? -5.854 2.540 -19.731 1.00 95.12 119 LYS A CA 1
ATOM 893 C C . LYS A 1 119 ? -6.028 1.740 -18.450 1.00 95.12 119 LYS A C 1
ATOM 895 O O . LYS A 1 119 ? -6.888 2.086 -17.642 1.00 95.12 119 LYS A O 1
ATOM 900 N N . LEU A 1 120 ? -5.211 0.710 -18.239 1.00 94.25 120 LEU A N 1
ATOM 901 C CA . LEU A 1 120 ? -5.223 -0.033 -16.984 1.00 94.25 120 LEU A CA 1
ATOM 902 C C . LEU A 1 120 ? -4.820 0.863 -15.809 1.00 94.25 120 LEU A C 1
ATOM 904 O O . LEU A 1 120 ? -5.507 0.860 -14.790 1.00 94.25 120 LEU A O 1
ATOM 908 N N . ALA A 1 121 ? -3.789 1.698 -15.968 1.00 95.00 121 ALA A N 1
ATOM 909 C CA . ALA A 1 121 ? -3.405 2.674 -14.945 1.00 95.00 121 ALA A CA 1
ATOM 910 C C . ALA A 1 121 ? -4.555 3.640 -14.588 1.00 95.00 121 ALA A C 1
ATOM 912 O O . ALA A 1 121 ? -4.788 3.931 -13.409 1.00 95.00 121 ALA A O 1
ATOM 913 N N . LEU A 1 122 ? -5.328 4.085 -15.586 1.00 96.06 122 LEU A N 1
ATOM 914 C CA . LEU A 1 122 ? -6.533 4.888 -15.364 1.00 96.06 122 LEU A CA 1
ATOM 915 C C . LEU A 1 122 ? -7.588 4.112 -14.562 1.00 96.06 122 LEU A C 1
ATOM 917 O O . LEU A 1 122 ? -8.110 4.637 -13.581 1.00 96.06 122 LEU A O 1
ATOM 921 N N . TRP A 1 123 ? -7.876 2.860 -14.927 1.00 97.62 123 TRP A N 1
ATOM 922 C CA . TRP A 1 123 ? -8.828 2.026 -14.185 1.00 97.62 123 TRP A CA 1
ATOM 923 C C . TRP A 1 123 ? -8.400 1.779 -12.740 1.00 97.62 123 TRP A C 1
ATOM 925 O O . TRP A 1 123 ? -9.220 1.925 -11.836 1.00 97.62 123 TRP A O 1
ATOM 935 N N . LEU A 1 124 ? -7.124 1.471 -12.509 1.00 97.62 124 LEU A N 1
ATOM 936 C CA . LEU A 1 124 ? -6.557 1.326 -11.167 1.00 97.62 124 LEU A CA 1
ATOM 937 C C . LEU A 1 124 ? -6.758 2.599 -10.331 1.00 97.62 124 LEU A C 1
ATOM 939 O O . LEU A 1 124 ? -7.150 2.524 -9.169 1.00 97.62 124 LEU A O 1
ATOM 943 N N . THR A 1 125 ? -6.575 3.766 -10.951 1.00 97.75 125 THR A N 1
ATOM 944 C CA . THR A 1 125 ? -6.803 5.068 -10.306 1.00 97.75 125 THR A CA 1
ATOM 945 C C . THR A 1 125 ? -8.269 5.272 -9.938 1.00 97.75 125 THR A C 1
ATOM 947 O O . THR A 1 125 ? -8.577 5.641 -8.807 1.00 97.75 125 THR A O 1
ATOM 950 N N . LEU A 1 126 ? -9.189 4.981 -10.861 1.00 97.94 126 LEU A N 1
ATOM 951 C CA . LEU A 1 126 ? -10.626 5.097 -10.606 1.00 97.94 126 LEU A CA 1
ATOM 952 C C . LEU A 1 126 ? -11.094 4.150 -9.492 1.00 97.94 126 LEU A C 1
ATOM 954 O O . LEU A 1 126 ? -11.943 4.531 -8.687 1.00 97.94 126 LEU A O 1
ATOM 958 N N . ILE A 1 127 ? -10.531 2.939 -9.423 1.00 98.25 127 ILE A N 1
ATOM 959 C CA . ILE A 1 127 ? -10.829 1.965 -8.366 1.00 98.25 127 ILE A CA 1
ATOM 960 C C . ILE A 1 127 ? -10.400 2.501 -6.997 1.00 98.25 127 ILE A C 1
ATOM 962 O O . ILE A 1 127 ? -11.190 2.433 -6.051 1.00 98.25 127 ILE A O 1
ATOM 966 N N . LEU A 1 128 ? -9.191 3.059 -6.876 1.00 97.69 128 LEU A N 1
ATOM 967 C CA . LEU A 1 128 ? -8.733 3.615 -5.602 1.00 97.69 128 LEU A CA 1
ATOM 968 C C . LEU A 1 128 ? -9.520 4.862 -5.195 1.00 97.69 128 LEU A C 1
ATOM 970 O O . LEU A 1 128 ? -9.974 4.910 -4.052 1.00 97.69 128 LEU A O 1
ATOM 974 N N . TRP A 1 129 ? -9.826 5.772 -6.123 1.00 97.00 129 TRP A N 1
ATOM 975 C CA . TRP A 1 129 ? -10.708 6.915 -5.850 1.00 97.00 129 TRP A CA 1
ATOM 976 C C . TRP A 1 129 ? -12.091 6.484 -5.368 1.00 97.00 129 TRP A C 1
ATOM 978 O O . TRP A 1 129 ? -12.613 7.027 -4.390 1.00 97.00 129 TRP A O 1
ATOM 988 N N . ALA A 1 130 ? -12.682 5.478 -6.017 1.00 98.25 130 ALA A N 1
ATOM 989 C CA . ALA A 1 130 ? -13.946 4.909 -5.569 1.00 98.25 130 ALA A CA 1
ATOM 990 C C . ALA A 1 130 ? -13.819 4.323 -4.152 1.00 98.25 130 ALA A C 1
ATOM 992 O O . ALA A 1 130 ? -14.684 4.576 -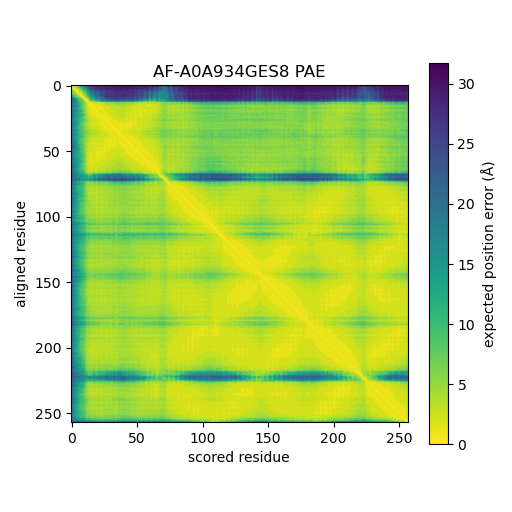3.314 1.00 98.25 130 ALA A O 1
ATOM 993 N N . SER A 1 131 ? -12.722 3.616 -3.853 1.00 98.31 131 SER A N 1
ATOM 994 C CA . SER A 1 131 ? -12.463 3.057 -2.517 1.00 98.31 131 SER A CA 1
ATOM 995 C C . SER A 1 131 ? -12.299 4.147 -1.445 1.00 98.31 131 SER A C 1
ATOM 997 O O . SER A 1 131 ? -12.749 4.008 -0.309 1.00 98.31 131 SER A O 1
ATOM 999 N N . SER A 1 132 ? -11.703 5.276 -1.821 1.00 97.44 132 SER A N 1
ATOM 1000 C CA . SER A 1 132 ? -11.568 6.476 -0.998 1.00 97.44 132 SER A CA 1
ATOM 1001 C C . SER A 1 132 ? -12.949 7.015 -0.619 1.00 97.44 132 SER A C 1
ATOM 1003 O O . SER A 1 132 ? -13.252 7.236 0.554 1.00 97.44 132 SER A O 1
ATOM 1005 N N . ALA A 1 133 ? -13.843 7.143 -1.604 1.00 97.94 133 ALA A N 1
ATOM 1006 C CA . ALA A 1 133 ? -15.212 7.584 -1.367 1.00 97.94 133 ALA A CA 1
ATOM 1007 C C . ALA A 1 133 ? -15.985 6.609 -0.464 1.00 97.94 133 ALA A C 1
ATOM 1009 O O . ALA A 1 133 ? -16.687 7.051 0.450 1.00 97.94 133 ALA A O 1
ATOM 1010 N N . THR A 1 134 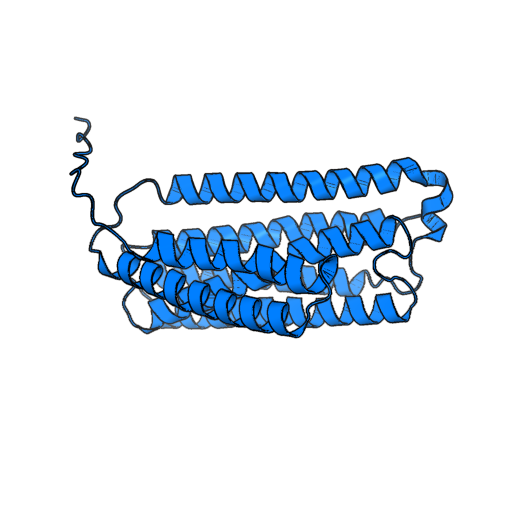? -15.837 5.293 -0.659 1.00 98.38 134 THR A N 1
ATOM 1011 C CA . THR A 1 134 ? -16.480 4.305 0.220 1.00 98.38 134 THR A CA 1
ATOM 1012 C C . THR A 1 134 ? -15.919 4.352 1.643 1.00 98.38 134 THR A C 1
ATOM 1014 O O . THR A 1 134 ? -16.697 4.217 2.586 1.00 98.38 134 THR A O 1
ATOM 1017 N N . MET A 1 135 ? -14.627 4.648 1.842 1.00 98.12 135 MET A N 1
ATOM 1018 C CA . MET A 1 135 ? -14.053 4.857 3.181 1.00 98.12 135 MET A CA 1
ATOM 1019 C C . MET A 1 135 ? -14.707 6.043 3.907 1.00 98.12 135 MET A C 1
ATOM 1021 O O . MET A 1 135 ? -15.118 5.909 5.060 1.00 98.12 135 MET A O 1
ATOM 1025 N N . VAL A 1 136 ? -14.917 7.170 3.219 1.00 97.31 136 VAL A N 1
ATOM 1026 C CA . VAL A 1 136 ? -15.628 8.331 3.793 1.00 97.31 136 VAL A CA 1
ATOM 1027 C C . VAL A 1 136 ? -17.063 7.971 4.182 1.00 97.31 136 VAL A C 1
ATOM 1029 O O . VAL A 1 136 ? -17.562 8.400 5.225 1.00 97.31 136 VAL A O 1
ATOM 1032 N N . LEU A 1 137 ? -17.759 7.187 3.354 1.00 97.81 137 LEU A N 1
ATOM 1033 C CA . LEU A 1 137 ? -19.116 6.729 3.666 1.00 97.81 137 LEU A CA 1
ATOM 1034 C C . LEU A 1 137 ? -19.133 5.783 4.873 1.00 97.81 137 LEU A C 1
ATOM 1036 O O . LEU A 1 137 ? -20.052 5.860 5.694 1.00 97.81 137 LEU A O 1
ATOM 1040 N N . ALA A 1 138 ? -18.107 4.945 5.017 1.00 96.94 138 ALA A N 1
ATOM 1041 C CA . ALA A 1 138 ? -17.941 4.076 6.170 1.00 96.94 138 ALA A CA 1
ATOM 1042 C C . ALA A 1 138 ? -17.737 4.864 7.471 1.00 96.94 138 ALA A C 1
ATOM 1044 O O . ALA A 1 138 ? -18.392 4.565 8.477 1.00 96.94 138 ALA A O 1
ATOM 1045 N N . GLU A 1 139 ? -16.880 5.885 7.436 1.00 94.94 139 GLU A N 1
ATOM 1046 C CA . GLU A 1 139 ? -16.610 6.773 8.570 1.00 94.94 139 GLU A CA 1
ATOM 1047 C C . GLU A 1 139 ? -17.862 7.558 8.971 1.00 94.94 139 GLU A C 1
ATOM 1049 O O . GLU A 1 139 ? -18.278 7.525 10.128 1.00 94.94 139 GLU A O 1
ATOM 1054 N N . ARG A 1 140 ? -18.559 8.165 8.002 1.00 94.12 140 ARG A N 1
ATOM 1055 C CA . ARG A 1 140 ? -19.823 8.879 8.258 1.00 94.12 140 ARG A CA 1
ATOM 1056 C C . ARG A 1 140 ? -20.905 7.970 8.835 1.00 94.12 140 ARG A C 1
ATOM 1058 O O . ARG A 1 140 ? -21.688 8.412 9.674 1.00 94.12 140 ARG A O 1
ATOM 1065 N N . GLY A 1 141 ? -20.983 6.720 8.377 1.00 93.81 141 GLY A N 1
ATOM 1066 C CA . GLY A 1 141 ? -21.888 5.722 8.949 1.00 93.81 141 GLY A CA 1
ATOM 1067 C C . GLY A 1 141 ? -21.575 5.465 10.423 1.00 93.81 141 GLY A C 1
ATOM 1068 O O . GLY A 1 141 ? -22.482 5.462 11.253 1.00 93.81 141 GLY A O 1
ATOM 1069 N N . PHE A 1 142 ? -20.289 5.335 10.759 1.00 92.62 142 PHE A N 1
ATOM 1070 C CA . PHE A 1 142 ? -19.835 5.146 12.135 1.00 92.62 142 PHE A CA 1
ATOM 1071 C C . PHE A 1 142 ? -20.161 6.355 13.025 1.00 92.62 142 PHE A C 1
ATOM 1073 O O . PHE A 1 142 ? -20.738 6.173 14.098 1.00 92.62 142 PHE A O 1
ATOM 1080 N N . GLU A 1 143 ? -19.880 7.576 12.561 1.00 90.88 143 GLU A N 1
ATOM 1081 C CA . GLU A 1 143 ? -20.158 8.819 13.301 1.00 90.88 143 GLU A CA 1
ATOM 1082 C C . GLU A 1 143 ? -21.659 9.052 13.542 1.00 90.88 143 GLU A C 1
ATOM 1084 O O . GLU A 1 143 ? -22.048 9.597 14.573 1.00 90.88 143 GLU A O 1
ATOM 1089 N N . ARG A 1 144 ? -22.523 8.600 12.623 1.00 91.75 144 ARG A N 1
ATOM 1090 C CA . ARG A 1 144 ? -23.993 8.640 12.776 1.00 91.75 144 ARG A CA 1
ATOM 1091 C C . ARG A 1 144 ? -24.550 7.505 13.634 1.00 91.75 144 ARG A C 1
ATOM 1093 O O . ARG A 1 144 ? -25.754 7.452 13.872 1.00 91.75 144 ARG A O 1
ATOM 1100 N N . GLY A 1 145 ? -23.702 6.569 14.046 1.00 90.56 145 GLY A N 1
ATOM 1101 C CA . GLY A 1 145 ? -24.094 5.377 14.783 1.00 90.56 145 GLY A CA 1
ATOM 1102 C C . GLY A 1 145 ? -24.728 4.263 13.951 1.00 90.56 145 GLY A C 1
ATOM 1103 O O . GLY A 1 145 ? -25.108 3.231 14.509 1.00 90.56 145 GLY A O 1
ATOM 1104 N N . ASP A 1 146 ? -24.778 4.411 12.627 1.00 93.25 146 ASP A N 1
ATOM 1105 C CA . ASP A 1 146 ? -25.226 3.369 11.707 1.00 93.25 146 ASP A CA 1
ATOM 1106 C C . ASP A 1 146 ? -24.094 2.363 11.436 1.00 93.25 146 ASP A C 1
ATOM 1108 O O . ASP A 1 146 ? -23.360 2.409 10.440 1.00 93.25 146 ASP A O 1
ATOM 1112 N N . ARG A 1 147 ? -23.952 1.408 12.361 1.00 90.44 147 ARG A N 1
ATOM 1113 C CA . ARG A 1 147 ? -22.958 0.328 12.267 1.00 90.44 147 ARG A CA 1
ATOM 1114 C C . ARG A 1 147 ? -23.202 -0.611 11.083 1.00 90.44 147 ARG A C 1
ATOM 1116 O O . ARG A 1 147 ? -22.275 -1.311 10.675 1.00 90.44 147 ARG A O 1
ATOM 1123 N N . ALA A 1 148 ? -24.424 -0.702 10.557 1.00 93.56 148 ALA A N 1
ATOM 1124 C CA . ALA A 1 148 ? -24.708 -1.546 9.399 1.00 93.56 148 ALA A CA 1
ATOM 1125 C C . ALA A 1 148 ? -24.165 -0.893 8.125 1.00 93.56 148 ALA A C 1
ATOM 1127 O O . ALA A 1 148 ? -23.382 -1.528 7.415 1.00 93.56 148 ALA A O 1
ATOM 1128 N N . ALA A 1 149 ? -24.482 0.387 7.906 1.00 95.19 149 ALA A N 1
ATOM 1129 C CA . ALA A 1 149 ? -23.931 1.156 6.796 1.00 95.19 149 ALA A CA 1
ATOM 1130 C C . ALA A 1 149 ? -22.401 1.233 6.867 1.00 95.19 149 ALA A C 1
ATOM 1132 O O . ALA A 1 149 ? -21.732 0.987 5.865 1.00 95.19 149 ALA A O 1
ATOM 1133 N N . SER A 1 150 ? -21.835 1.500 8.051 1.00 95.62 150 SER A N 1
ATOM 1134 C CA . SER A 1 150 ? -20.379 1.568 8.224 1.00 95.62 150 SER A CA 1
ATOM 1135 C C . SER A 1 150 ? -19.683 0.266 7.809 1.00 95.62 150 SER A C 1
ATOM 1137 O O . SER A 1 150 ? -18.760 0.286 6.997 1.00 95.62 150 SER A O 1
ATOM 1139 N N . ARG A 1 151 ? -20.182 -0.889 8.276 1.00 95.62 151 ARG A N 1
ATOM 1140 C CA . ARG A 1 151 ? -19.640 -2.207 7.903 1.00 95.62 151 ARG A CA 1
ATOM 1141 C C . ARG A 1 151 ? -19.773 -2.498 6.412 1.00 95.62 151 ARG A C 1
ATOM 1143 O O . ARG A 1 151 ? -18.830 -3.012 5.822 1.00 95.62 151 ARG A O 1
ATOM 1150 N N . PHE A 1 152 ? -20.918 -2.177 5.810 1.00 97.69 152 PHE A N 1
ATOM 1151 C CA . PHE A 1 152 ? -21.135 -2.373 4.377 1.00 97.69 152 PHE A CA 1
ATOM 1152 C C . PHE A 1 152 ? -20.108 -1.596 3.545 1.00 97.69 152 PHE A C 1
ATOM 1154 O O . PHE A 1 152 ? -19.444 -2.170 2.682 1.00 97.69 152 PHE A O 1
ATOM 1161 N N . TRP A 1 153 ? -19.930 -0.310 3.848 1.00 98.31 153 TRP A N 1
ATOM 1162 C CA . TRP A 1 153 ? -18.987 0.532 3.122 1.00 98.31 153 TRP A CA 1
ATOM 1163 C C . TRP A 1 153 ? -17.528 0.138 3.371 1.00 98.31 153 TRP A C 1
ATOM 1165 O O . TRP A 1 153 ? -16.747 0.175 2.426 1.00 98.31 153 TRP A O 1
ATOM 1175 N N . LEU A 1 154 ? -17.165 -0.332 4.573 1.00 97.44 154 LEU A N 1
ATOM 1176 C CA . LEU A 1 154 ? -15.834 -0.909 4.817 1.00 97.44 154 LEU A CA 1
ATOM 1177 C C . LEU A 1 154 ? -15.569 -2.143 3.947 1.00 97.44 154 LEU A C 1
ATOM 1179 O O . LEU A 1 154 ? -14.483 -2.267 3.388 1.00 97.44 154 LEU A O 1
ATOM 1183 N N . VAL A 1 155 ? -16.549 -3.040 3.792 1.00 98.38 155 VAL A N 1
ATOM 1184 C CA . VAL A 1 155 ? -16.409 -4.208 2.904 1.00 98.38 155 VAL A CA 1
ATOM 1185 C C . VAL A 1 155 ? -16.248 -3.768 1.448 1.00 98.38 155 VAL A C 1
ATOM 1187 O O . VAL A 1 155 ? -15.421 -4.332 0.734 1.00 98.38 155 VAL A O 1
ATOM 1190 N N . ALA A 1 156 ? -16.988 -2.745 1.011 1.00 98.50 156 ALA A N 1
ATOM 1191 C CA . ALA A 1 156 ? -16.834 -2.180 -0.328 1.00 98.50 156 ALA A CA 1
ATOM 1192 C C . ALA A 1 156 ? -15.428 -1.590 -0.544 1.00 98.50 156 ALA A C 1
ATOM 1194 O O . ALA A 1 156 ? -14.790 -1.896 -1.552 1.00 98.50 156 ALA A O 1
ATOM 1195 N N . THR A 1 157 ? -14.912 -0.820 0.421 1.00 98.56 157 THR A N 1
ATOM 1196 C CA . THR A 1 157 ? -13.540 -0.292 0.386 1.00 98.56 157 THR A CA 1
ATOM 1197 C C . THR A 1 157 ? -12.512 -1.417 0.288 1.00 98.56 157 THR A C 1
ATOM 1199 O O . THR A 1 157 ? -11.629 -1.367 -0.572 1.00 98.56 157 THR A O 1
ATOM 1202 N N . PHE A 1 158 ? -12.655 -2.456 1.114 1.00 98.56 158 PHE A N 1
ATOM 1203 C CA . PHE A 1 158 ? -11.748 -3.601 1.120 1.00 98.56 158 PHE A CA 1
ATOM 1204 C C . PHE A 1 158 ? -11.764 -4.337 -0.224 1.00 98.56 158 PHE A C 1
ATOM 1206 O O . PHE A 1 158 ? -10.710 -4.648 -0.776 1.00 98.56 158 PHE A O 1
ATOM 1213 N N . ALA A 1 159 ? -12.952 -4.582 -0.785 1.00 98.69 159 ALA A N 1
ATOM 1214 C CA . ALA A 1 159 ? -13.102 -5.258 -2.070 1.00 98.69 159 ALA A CA 1
ATOM 1215 C C . ALA A 1 159 ? -12.457 -4.467 -3.221 1.00 98.69 159 ALA A C 1
ATOM 1217 O O . ALA A 1 159 ? -11.776 -5.057 -4.059 1.00 98.69 159 ALA A O 1
ATOM 1218 N N . LEU A 1 160 ? -12.624 -3.140 -3.243 1.00 98.75 160 LEU A N 1
ATOM 1219 C CA . LEU A 1 160 ? -11.998 -2.271 -4.244 1.00 98.75 160 LEU A CA 1
ATOM 1220 C C . LEU A 1 160 ? -10.470 -2.241 -4.098 1.00 98.75 160 LEU A C 1
ATOM 1222 O O . LEU A 1 160 ? -9.761 -2.388 -5.092 1.00 98.75 160 LEU A O 1
ATOM 1226 N N . GLY A 1 161 ? -9.953 -2.129 -2.872 1.00 98.50 161 GLY A N 1
ATOM 1227 C CA . GLY A 1 161 ? -8.511 -2.193 -2.624 1.00 98.50 161 GLY A CA 1
ATOM 1228 C C . GLY A 1 161 ? -7.904 -3.552 -2.994 1.00 98.50 161 GLY A C 1
ATOM 1229 O O . GLY A 1 161 ? -6.828 -3.614 -3.585 1.00 98.50 161 GLY A O 1
ATOM 1230 N N . LEU A 1 162 ? -8.614 -4.653 -2.730 1.00 98.56 162 LEU A N 1
ATOM 1231 C CA . LEU A 1 162 ? -8.187 -5.986 -3.156 1.00 98.56 162 LEU A CA 1
ATOM 1232 C C . LEU A 1 162 ? -8.190 -6.121 -4.685 1.00 98.56 162 LEU A C 1
ATOM 1234 O O . LEU A 1 162 ? -7.241 -6.660 -5.255 1.00 98.56 162 LEU A O 1
ATOM 1238 N N . ALA A 1 163 ? -9.224 -5.603 -5.356 1.00 98.62 163 ALA A N 1
ATOM 1239 C CA . ALA A 1 163 ? -9.291 -5.580 -6.814 1.00 98.62 163 ALA A CA 1
ATOM 1240 C C . ALA A 1 163 ? -8.118 -4.796 -7.421 1.00 98.62 163 ALA A C 1
ATOM 1242 O O . ALA A 1 163 ? -7.506 -5.271 -8.377 1.00 98.62 163 ALA A O 1
ATOM 1243 N N . PHE A 1 164 ? -7.757 -3.649 -6.832 1.00 98.62 164 PHE A N 1
ATOM 1244 C CA . PHE A 1 164 ? -6.566 -2.894 -7.219 1.00 98.62 164 PHE A CA 1
ATOM 1245 C C . PHE A 1 164 ? -5.302 -3.760 -7.147 1.00 98.62 164 PHE A C 1
ATOM 1247 O O . PHE A 1 164 ? -4.585 -3.859 -8.140 1.00 98.62 164 PHE A O 1
ATOM 1254 N N . VAL A 1 165 ? -5.053 -4.439 -6.019 1.00 98.50 165 VAL A N 1
ATOM 1255 C CA . VAL A 1 165 ? -3.849 -5.275 -5.849 1.00 98.50 165 VAL A CA 1
ATOM 1256 C C . VAL A 1 165 ? -3.806 -6.394 -6.891 1.00 98.50 165 VAL A C 1
ATOM 1258 O O . VAL A 1 165 ? -2.776 -6.597 -7.528 1.00 98.50 165 VAL A O 1
ATOM 1261 N N . VAL A 1 166 ? -4.920 -7.098 -7.113 1.00 98.44 166 VAL A N 1
ATOM 1262 C CA . VAL A 1 166 ? -4.984 -8.196 -8.094 1.00 98.44 166 VAL A CA 1
ATOM 1263 C C . VAL A 1 166 ? -4.708 -7.695 -9.513 1.00 98.44 166 VAL A C 1
ATOM 1265 O O . VAL A 1 166 ? -3.892 -8.280 -10.226 1.00 98.44 166 VAL A O 1
ATOM 1268 N N . LEU A 1 167 ? -5.358 -6.606 -9.926 1.00 98.00 167 LEU A N 1
ATOM 1269 C CA . LEU A 1 167 ? -5.159 -6.024 -11.254 1.00 98.00 167 LEU A CA 1
ATOM 1270 C C . LEU A 1 167 ? -3.730 -5.500 -11.433 1.00 98.00 167 LEU A C 1
ATOM 1272 O O . LEU A 1 167 ? -3.137 -5.692 -12.492 1.00 98.00 167 LEU A O 1
ATOM 1276 N N . HIS A 1 168 ? -3.153 -4.897 -10.396 1.00 97.81 168 HIS A N 1
ATOM 1277 C CA . HIS A 1 168 ? -1.792 -4.378 -10.442 1.00 97.81 168 HIS A CA 1
ATOM 1278 C C . HIS A 1 168 ? -0.735 -5.492 -10.519 1.00 97.81 168 HIS A C 1
ATOM 1280 O O . HIS A 1 168 ? 0.217 -5.394 -11.290 1.00 97.81 168 HIS A O 1
ATOM 1286 N N . LEU A 1 169 ? -0.924 -6.598 -9.792 1.00 97.25 169 LEU A N 1
ATOM 1287 C CA . LEU A 1 169 ? -0.052 -7.773 -9.909 1.00 97.25 169 LEU A CA 1
ATOM 1288 C C . LEU A 1 169 ? -0.154 -8.430 -11.292 1.00 97.25 169 LEU A C 1
ATOM 1290 O O . LEU A 1 169 ? 0.849 -8.905 -11.829 1.00 97.25 169 LEU A O 1
ATOM 1294 N N . ASN A 1 170 ? -1.345 -8.438 -11.893 1.00 96.88 170 ASN A N 1
ATOM 1295 C CA . ASN A 1 170 ? -1.513 -8.899 -13.270 1.00 96.88 170 ASN A CA 1
ATOM 1296 C C . ASN A 1 170 ? -0.755 -8.008 -14.263 1.00 96.88 170 ASN A C 1
ATOM 1298 O O . ASN A 1 170 ? -0.121 -8.543 -15.171 1.00 96.88 170 ASN A O 1
ATOM 1302 N N . GLU A 1 171 ? -0.753 -6.688 -14.059 1.00 96.31 171 GLU A N 1
ATOM 1303 C CA . GLU A 1 171 ? 0.038 -5.760 -14.877 1.00 96.31 171 GLU A CA 1
ATOM 1304 C C . GLU A 1 171 ? 1.537 -6.035 -14.761 1.00 96.31 171 GLU A C 1
ATOM 1306 O O . GLU A 1 171 ? 2.232 -6.140 -15.770 1.00 96.31 171 GLU A O 1
ATOM 1311 N N . TRP A 1 172 ? 2.050 -6.247 -13.547 1.00 97.06 172 TRP A N 1
ATOM 1312 C CA . TRP A 1 172 ? 3.454 -6.624 -13.361 1.00 97.06 172 TRP A CA 1
ATOM 1313 C C . TRP A 1 172 ? 3.818 -7.900 -14.114 1.00 97.06 172 TRP A C 1
ATOM 1315 O O . TRP A 1 172 ? 4.852 -7.952 -14.778 1.00 97.06 172 TRP A O 1
ATOM 1325 N N . ASN A 1 173 ? 2.963 -8.921 -14.054 1.00 95.94 173 ASN A N 1
ATOM 1326 C CA . ASN A 1 173 ? 3.184 -10.160 -14.796 1.00 95.94 173 ASN A CA 1
ATOM 1327 C C . ASN A 1 173 ? 3.159 -9.925 -16.313 1.00 95.94 173 ASN A C 1
ATOM 1329 O O . ASN A 1 173 ? 3.992 -10.479 -17.033 1.00 95.94 173 ASN A O 1
ATOM 1333 N N . HIS A 1 174 ? 2.243 -9.083 -16.797 1.00 95.75 174 HIS A N 1
ATOM 1334 C CA . HIS A 1 174 ? 2.141 -8.718 -18.207 1.00 95.75 174 HIS A CA 1
ATOM 1335 C C . HIS A 1 174 ? 3.402 -7.988 -18.705 1.00 95.75 174 HIS A C 1
ATOM 1337 O O . HIS A 1 174 ? 4.001 -8.383 -19.709 1.00 95.75 174 HIS A O 1
ATOM 1343 N N . LEU A 1 175 ? 3.866 -6.979 -17.968 1.00 96.69 175 LEU A N 1
ATOM 1344 C CA . LEU A 1 175 ? 5.087 -6.228 -18.271 1.00 96.69 175 LEU A CA 1
ATOM 1345 C C . LEU A 1 175 ? 6.342 -7.112 -18.195 1.00 96.69 175 LEU A C 1
ATOM 1347 O O . LEU A 1 175 ? 7.177 -7.101 -19.106 1.00 96.69 175 LEU A O 1
ATOM 1351 N N . ALA A 1 176 ? 6.452 -7.946 -17.159 1.00 96.25 176 ALA A N 1
ATOM 1352 C CA . ALA A 1 176 ? 7.569 -8.871 -16.987 1.00 96.25 176 ALA A CA 1
ATOM 1353 C C . ALA A 1 176 ? 7.644 -9.935 -18.097 1.00 96.25 176 ALA A C 1
ATOM 1355 O O . ALA A 1 176 ? 8.749 -10.340 -18.487 1.00 96.25 176 ALA A O 1
ATOM 1356 N N . ALA A 1 177 ? 6.499 -10.380 -18.625 1.00 94.75 177 ALA A N 1
ATOM 1357 C CA . ALA A 1 177 ? 6.435 -11.270 -19.784 1.00 94.75 177 ALA A CA 1
ATOM 1358 C C . ALA A 1 177 ? 6.937 -10.583 -21.067 1.00 94.75 177 ALA A C 1
ATOM 1360 O O . ALA A 1 177 ? 7.599 -11.228 -21.878 1.00 94.75 177 ALA A O 1
ATOM 1361 N N . GLY A 1 178 ? 6.705 -9.274 -21.204 1.00 92.88 178 GLY A N 1
ATOM 1362 C CA . GLY A 1 178 ? 7.224 -8.430 -22.289 1.00 92.88 178 GLY A CA 1
ATOM 1363 C C . GLY A 1 178 ? 8.705 -8.041 -22.166 1.00 92.88 178 GLY A C 1
ATOM 1364 O O . GLY A 1 178 ? 9.210 -7.299 -23.002 1.00 92.88 178 GLY A O 1
ATOM 1365 N N . GLY A 1 179 ? 9.415 -8.522 -21.139 1.00 94.62 179 GLY A N 1
ATOM 1366 C CA . GLY A 1 179 ? 10.837 -8.232 -20.910 1.00 94.62 179 GLY A CA 1
ATOM 1367 C C . GLY A 1 179 ? 11.106 -7.028 -20.001 1.00 94.62 179 GLY A C 1
ATOM 1368 O O . GLY A 1 179 ? 12.245 -6.834 -19.574 1.00 94.62 179 GLY A O 1
ATOM 1369 N N . PHE A 1 180 ? 10.072 -6.277 -19.612 1.00 96.88 180 PHE A N 1
ATOM 1370 C CA . PHE A 1 180 ? 10.177 -5.208 -18.621 1.00 96.88 180 PHE A CA 1
ATOM 1371 C C . PHE A 1 180 ? 10.179 -5.802 -17.216 1.00 96.88 180 PHE A C 1
ATOM 1373 O O . PHE A 1 180 ? 9.162 -5.849 -16.527 1.00 96.88 180 PHE A O 1
ATOM 1380 N N . ARG A 1 181 ? 11.327 -6.342 -16.813 1.00 95.75 181 ARG A N 1
ATOM 1381 C CA . ARG A 1 181 ? 11.525 -7.016 -15.524 1.00 95.75 181 ARG A CA 1
ATOM 1382 C C . ARG A 1 181 ? 12.292 -6.122 -14.565 1.00 95.75 181 ARG A C 1
ATOM 1384 O O . ARG A 1 181 ? 13.083 -5.284 -14.993 1.00 95.75 181 ARG A O 1
ATOM 1391 N N . LEU A 1 182 ? 12.102 -6.344 -13.267 1.00 94.12 182 LEU A N 1
ATOM 1392 C CA . LEU A 1 182 ? 12.922 -5.706 -12.241 1.00 94.12 182 LEU A CA 1
ATOM 1393 C C . LEU A 1 182 ? 14.413 -5.906 -12.573 1.00 94.12 182 LEU A C 1
ATOM 1395 O O . LEU A 1 182 ? 14.857 -7.036 -12.771 1.00 94.12 182 LEU A O 1
ATOM 1399 N N . GLY A 1 183 ? 15.164 -4.807 -12.674 1.00 93.06 183 GLY A N 1
ATOM 1400 C CA . GLY A 1 183 ? 16.586 -4.821 -13.030 1.00 93.06 183 GLY A CA 1
ATOM 1401 C C . GLY A 1 183 ? 16.912 -4.805 -14.530 1.00 93.06 183 GLY A C 1
ATOM 1402 O O . GLY A 1 183 ? 18.091 -4.763 -14.866 1.00 93.06 183 GLY A O 1
ATOM 1403 N N . ALA A 1 184 ? 15.927 -4.809 -15.439 1.00 95.19 184 ALA A N 1
ATOM 1404 C CA . ALA A 1 184 ? 16.186 -4.794 -16.888 1.00 95.19 184 ALA A CA 1
ATOM 1405 C C . ALA A 1 184 ? 16.841 -3.486 -17.372 1.00 95.19 184 ALA A C 1
ATOM 1407 O O . ALA A 1 184 ? 17.710 -3.499 -18.239 1.00 95.19 184 ALA A O 1
ATOM 1408 N N . ASN A 1 185 ? 16.416 -2.354 -16.815 1.00 96.12 185 ASN A N 1
ATOM 1409 C CA . ASN A 1 185 ? 16.994 -1.029 -17.023 1.00 96.12 185 ASN A CA 1
ATOM 1410 C C . ASN A 1 185 ? 16.583 -0.114 -15.853 1.00 96.12 185 ASN A C 1
ATOM 1412 O O . ASN A 1 185 ? 15.862 -0.537 -14.941 1.00 96.12 185 ASN A O 1
ATOM 1416 N N . ILE A 1 186 ? 17.038 1.141 -15.858 1.00 97.00 186 ILE A N 1
ATOM 1417 C CA . ILE A 1 186 ? 16.733 2.096 -14.783 1.00 97.00 186 ILE A CA 1
ATOM 1418 C C . ILE A 1 186 ? 15.235 2.416 -14.676 1.00 97.00 186 ILE A C 1
ATOM 1420 O O . ILE A 1 186 ? 14.728 2.567 -13.562 1.00 97.00 186 ILE A O 1
ATOM 1424 N N . TYR A 1 187 ? 14.502 2.451 -15.796 1.00 97.56 187 TYR A N 1
ATOM 1425 C CA . TYR A 1 187 ? 13.058 2.678 -15.769 1.00 97.56 187 TYR A CA 1
ATOM 1426 C C . TYR A 1 187 ? 12.338 1.501 -15.112 1.00 97.56 187 TYR A C 1
ATOM 1428 O O . TYR A 1 187 ? 11.552 1.713 -14.198 1.00 97.56 187 TYR A O 1
ATOM 1436 N N . ALA A 1 188 ? 12.666 0.260 -15.474 1.00 97.50 188 ALA A N 1
ATOM 1437 C CA . ALA A 1 188 ? 12.075 -0.916 -14.841 1.00 97.50 188 ALA A CA 1
ATOM 1438 C C . ALA A 1 188 ? 12.375 -0.966 -13.338 1.00 97.50 188 ALA A C 1
ATOM 1440 O O . ALA A 1 188 ? 11.471 -1.168 -12.529 1.00 97.50 188 ALA A O 1
ATOM 1441 N N . THR A 1 189 ? 13.625 -0.721 -12.940 1.00 97.12 189 THR A N 1
ATOM 1442 C CA . THR A 1 189 ? 14.018 -0.696 -11.523 1.00 97.12 189 THR A CA 1
ATOM 1443 C C . THR A 1 189 ? 13.239 0.348 -10.724 1.00 97.12 189 THR A C 1
ATOM 1445 O O . THR A 1 189 ? 12.707 0.034 -9.660 1.00 97.12 189 THR A O 1
ATOM 1448 N N . THR A 1 190 ? 13.120 1.572 -11.240 1.00 97.19 190 THR A N 1
ATOM 1449 C CA . THR A 1 190 ? 12.398 2.654 -10.553 1.00 97.19 190 THR A CA 1
ATOM 1450 C C . THR A 1 190 ? 10.877 2.475 -10.621 1.00 97.19 190 THR A C 1
ATOM 1452 O O . THR A 1 190 ? 10.202 2.748 -9.632 1.00 97.19 190 THR A O 1
ATOM 1455 N N . PHE A 1 191 ? 10.332 1.925 -11.712 1.00 97.69 191 PHE A N 1
ATOM 1456 C CA . PHE A 1 191 ? 8.917 1.565 -11.851 1.00 97.69 191 PHE A CA 1
ATOM 1457 C C . PHE A 1 191 ? 8.496 0.533 -10.803 1.00 97.69 191 PHE A C 1
ATOM 1459 O O . PHE A 1 191 ? 7.569 0.788 -10.034 1.00 97.69 191 PHE A O 1
ATOM 1466 N N . TYR A 1 192 ? 9.180 -0.616 -10.733 1.00 97.69 192 TYR A N 1
ATOM 1467 C CA . TYR A 1 192 ? 8.851 -1.674 -9.770 1.00 97.69 192 TYR A CA 1
ATOM 1468 C C . TYR A 1 192 ? 9.186 -1.268 -8.333 1.00 97.69 192 TYR A C 1
ATOM 1470 O O . TYR A 1 192 ? 8.471 -1.660 -7.416 1.00 97.69 192 TYR A O 1
ATOM 1478 N N . GLY A 1 193 ? 10.224 -0.454 -8.120 1.00 96.75 193 GLY A N 1
ATOM 1479 C CA . GLY A 1 193 ? 10.518 0.117 -6.806 1.00 96.75 193 GLY A CA 1
ATOM 1480 C C . GLY A 1 193 ? 9.383 1.013 -6.306 1.00 96.75 193 GLY A C 1
ATOM 1481 O O . GLY A 1 193 ? 8.843 0.786 -5.225 1.00 96.75 193 GLY A O 1
ATOM 1482 N N . LEU A 1 194 ? 8.966 1.986 -7.121 1.00 97.00 194 LEU A N 1
ATOM 1483 C CA . LEU A 1 194 ? 7.939 2.963 -6.763 1.00 97.00 194 LEU A CA 1
ATOM 1484 C C . LEU A 1 194 ? 6.550 2.323 -6.623 1.00 97.00 194 LEU A C 1
ATOM 1486 O O . LEU A 1 194 ? 5.872 2.501 -5.609 1.00 97.00 194 LEU A O 1
ATOM 1490 N N . THR A 1 195 ? 6.133 1.544 -7.623 1.00 97.69 195 THR A N 1
ATOM 1491 C CA . THR A 1 195 ? 4.842 0.841 -7.594 1.00 97.69 195 THR A CA 1
ATOM 1492 C C . THR A 1 195 ? 4.819 -0.278 -6.554 1.00 97.69 195 THR A C 1
ATOM 1494 O O . THR A 1 195 ? 3.775 -0.540 -5.956 1.00 97.69 195 THR A O 1
ATOM 1497 N N . GLY A 1 196 ? 5.965 -0.904 -6.275 1.00 97.25 196 GLY A N 1
ATOM 1498 C CA . GLY A 1 196 ? 6.097 -1.947 -5.264 1.00 97.25 196 GLY A CA 1
ATOM 1499 C C . GLY A 1 196 ? 5.991 -1.423 -3.842 1.00 97.25 196 GLY A C 1
ATOM 1500 O O . GLY A 1 196 ? 5.236 -1.990 -3.050 1.00 97.25 196 GLY A O 1
ATOM 1501 N N . VAL A 1 197 ? 6.658 -0.305 -3.531 1.00 97.12 197 VAL A N 1
ATOM 1502 C CA . VAL A 1 197 ? 6.455 0.387 -2.249 1.00 97.12 197 VAL A CA 1
ATOM 1503 C C . VAL A 1 197 ? 4.997 0.807 -2.107 1.00 97.12 197 VAL A C 1
ATOM 1505 O O . VAL A 1 197 ? 4.394 0.566 -1.072 1.00 97.12 197 VAL A O 1
ATOM 1508 N N . HIS A 1 198 ? 4.374 1.350 -3.150 1.00 98.19 198 HIS A N 1
ATOM 1509 C CA . HIS A 1 198 ? 2.964 1.713 -3.065 1.00 98.19 198 HIS A CA 1
ATOM 1510 C C . HIS A 1 198 ? 2.055 0.505 -2.796 1.00 98.19 198 HIS A C 1
ATOM 1512 O O . HIS A 1 198 ? 1.236 0.528 -1.878 1.00 98.19 198 HIS A O 1
ATOM 1518 N N . THR A 1 199 ? 2.238 -0.578 -3.550 1.00 98.12 199 THR A N 1
ATOM 1519 C CA . THR A 1 199 ? 1.438 -1.799 -3.402 1.00 98.12 199 THR A CA 1
ATOM 1520 C C . THR A 1 199 ? 1.608 -2.415 -2.014 1.00 98.12 199 THR A C 1
ATOM 1522 O O . THR A 1 199 ? 0.628 -2.892 -1.441 1.00 98.12 199 THR A O 1
ATOM 1525 N N . SER A 1 200 ? 2.808 -2.357 -1.421 1.00 97.25 200 SER A N 1
ATOM 1526 C CA . SER A 1 200 ? 3.009 -2.824 -0.044 1.00 97.25 200 SER A CA 1
ATOM 1527 C C . SER A 1 200 ? 2.196 -2.006 0.968 1.00 97.25 200 SER A C 1
ATOM 1529 O O . SER A 1 200 ? 1.590 -2.591 1.865 1.00 97.25 200 SER A O 1
ATOM 1531 N N . HIS A 1 201 ? 2.083 -0.686 0.782 1.00 98.19 201 HIS A N 1
ATOM 1532 C CA . HIS A 1 201 ? 1.251 0.172 1.634 1.00 98.19 201 HIS A CA 1
ATOM 1533 C C . HIS A 1 201 ? -0.245 -0.104 1.441 1.00 98.19 201 HIS A C 1
ATOM 1535 O O . HIS A 1 201 ? -0.989 -0.142 2.419 1.00 98.19 201 HIS A O 1
ATOM 1541 N N . VAL A 1 202 ? -0.700 -0.380 0.212 1.00 98.38 202 VAL A N 1
ATOM 1542 C CA . VAL A 1 202 ? -2.091 -0.810 -0.033 1.00 98.38 202 VAL A CA 1
ATOM 1543 C C . VAL A 1 202 ? -2.396 -2.100 0.734 1.00 98.38 202 VAL A C 1
ATOM 1545 O O . VAL A 1 202 ? -3.429 -2.192 1.395 1.00 98.38 202 VAL A O 1
ATOM 1548 N N . VAL A 1 203 ? -1.485 -3.080 0.714 1.00 98.19 203 VAL A N 1
ATOM 1549 C CA . VAL A 1 203 ? -1.642 -4.342 1.459 1.00 98.19 203 VAL A CA 1
ATOM 1550 C C . VAL A 1 203 ? -1.692 -4.104 2.973 1.00 98.19 203 VAL A C 1
ATOM 1552 O O . VAL A 1 203 ? -2.555 -4.669 3.648 1.00 98.19 203 VAL A O 1
ATOM 1555 N N . VAL A 1 204 ? -0.829 -3.236 3.514 1.00 96.44 204 VAL A N 1
ATOM 1556 C CA . VAL A 1 204 ? -0.895 -2.826 4.929 1.00 96.44 204 VAL A CA 1
ATOM 1557 C C . VAL A 1 204 ? -2.232 -2.144 5.236 1.00 96.44 204 VAL A C 1
ATOM 1559 O O . VAL A 1 204 ? -2.872 -2.466 6.236 1.00 96.44 204 VAL A O 1
ATOM 1562 N N . GLY A 1 205 ? -2.714 -1.272 4.351 1.00 97.50 205 GLY A N 1
ATOM 1563 C CA . GLY A 1 205 ? -4.013 -0.615 4.485 1.00 97.50 205 GLY A CA 1
ATOM 1564 C C . GLY A 1 205 ? -5.184 -1.600 4.492 1.00 97.50 205 GLY A C 1
ATOM 1565 O O . GLY A 1 205 ? -6.104 -1.452 5.295 1.00 97.50 205 GLY A O 1
ATOM 1566 N N . LEU A 1 206 ? -5.130 -2.650 3.666 1.00 98.19 206 LEU A N 1
ATOM 1567 C CA . LEU A 1 206 ? -6.116 -3.735 3.674 1.00 98.19 206 LEU A CA 1
ATOM 1568 C C . LEU A 1 206 ? -6.086 -4.512 4.998 1.00 98.19 206 LEU A C 1
ATOM 1570 O O . LEU A 1 206 ? -7.142 -4.842 5.538 1.00 98.19 206 LEU A O 1
ATOM 1574 N N . ALA A 1 207 ? -4.902 -4.760 5.565 1.00 95.38 207 ALA A N 1
ATOM 1575 C CA . ALA A 1 207 ? -4.776 -5.388 6.881 1.00 95.38 207 ALA A CA 1
ATOM 1576 C C . ALA A 1 207 ? -5.357 -4.503 8.002 1.00 95.38 207 ALA A C 1
ATOM 1578 O O . ALA A 1 207 ? -6.097 -4.998 8.857 1.00 95.38 207 ALA A O 1
ATOM 1579 N N . ILE A 1 208 ? -5.097 -3.190 7.966 1.00 94.88 208 ILE A N 1
ATOM 1580 C CA . ILE A 1 208 ? -5.693 -2.215 8.895 1.00 94.88 208 ILE A CA 1
ATOM 1581 C C . ILE A 1 208 ? -7.222 -2.197 8.749 1.00 94.88 208 ILE A C 1
ATOM 1583 O O . ILE A 1 208 ? -7.927 -2.167 9.757 1.00 94.88 208 ILE A O 1
ATOM 1587 N N . GLN A 1 209 ? -7.755 -2.271 7.526 1.00 95.75 209 GLN A N 1
ATOM 1588 C CA . GLN A 1 209 ? -9.200 -2.350 7.292 1.00 95.75 209 GLN A CA 1
ATOM 1589 C C . GLN A 1 209 ? -9.831 -3.624 7.848 1.00 95.75 209 GLN A C 1
ATOM 1591 O O . GLN A 1 209 ? -10.915 -3.556 8.425 1.00 95.75 209 GLN A O 1
ATOM 1596 N N . LEU A 1 210 ? -9.168 -4.776 7.718 1.00 94.56 210 LEU A N 1
ATOM 1597 C CA . LEU A 1 210 ? -9.644 -6.021 8.326 1.00 94.56 210 LEU A CA 1
ATOM 1598 C C . LEU A 1 210 ? -9.685 -5.917 9.850 1.00 94.56 210 LEU A C 1
ATOM 1600 O O . LEU A 1 210 ? -10.674 -6.324 10.465 1.00 94.56 210 LEU A O 1
ATOM 1604 N N . LEU A 1 211 ? -8.651 -5.326 10.456 1.00 91.81 211 LEU A N 1
ATOM 1605 C CA . LEU A 1 211 ? -8.633 -5.052 11.891 1.00 91.81 211 LEU A CA 1
ATOM 1606 C C . LEU A 1 211 ? -9.776 -4.104 12.281 1.00 91.81 211 LEU A C 1
ATOM 1608 O O . LEU A 1 211 ? -10.546 -4.416 13.188 1.00 91.81 211 LEU A O 1
ATOM 1612 N N . LEU A 1 212 ? -9.940 -2.991 11.561 1.00 92.75 212 LEU A N 1
ATOM 1613 C CA . LEU A 1 212 ? -11.025 -2.032 11.775 1.00 92.75 212 LEU A CA 1
ATOM 1614 C C . LEU A 1 212 ? -12.398 -2.707 11.696 1.00 92.75 212 LEU A C 1
ATOM 1616 O O . LEU A 1 212 ? -13.230 -2.525 12.586 1.00 92.75 212 LEU A O 1
ATOM 1620 N N . PHE A 1 213 ? -12.619 -3.529 10.672 1.00 93.81 213 PHE A N 1
ATOM 1621 C CA . PHE A 1 213 ? -13.854 -4.283 10.506 1.00 93.81 213 PHE A CA 1
ATOM 1622 C C . PHE A 1 213 ? -14.091 -5.250 11.672 1.00 93.81 213 PHE A C 1
ATOM 1624 O O . PHE A 1 213 ? -15.193 -5.278 12.219 1.00 93.81 213 PHE A O 1
ATOM 1631 N N . GLY A 1 214 ? -13.074 -6.007 12.099 1.00 91.00 214 GLY A N 1
ATOM 1632 C CA . GLY A 1 214 ? -13.184 -6.945 13.221 1.00 91.00 214 GLY A CA 1
ATOM 1633 C C . GLY A 1 214 ? -13.513 -6.253 14.550 1.00 91.00 214 GLY A C 1
ATOM 1634 O O . GLY A 1 214 ? -14.381 -6.704 15.305 1.00 91.00 214 GLY A O 1
ATOM 1635 N N . VAL A 1 215 ? -12.883 -5.110 14.822 1.00 88.62 215 VAL A N 1
ATOM 1636 C CA . VAL A 1 215 ? -13.141 -4.327 16.042 1.00 88.62 215 VAL A CA 1
ATOM 1637 C C . VAL A 1 215 ? -14.530 -3.676 15.990 1.00 88.62 215 VAL A C 1
ATOM 1639 O O . VAL A 1 215 ? -15.256 -3.676 16.987 1.00 88.62 215 VAL A O 1
ATOM 1642 N N . LEU A 1 216 ? -14.956 -3.188 14.823 1.00 89.12 216 LEU A N 1
ATOM 1643 C CA . LEU A 1 216 ? -16.306 -2.654 14.634 1.00 89.12 216 LEU A CA 1
ATOM 1644 C C . LEU A 1 216 ? -17.380 -3.746 14.783 1.00 89.12 216 LEU A C 1
ATOM 1646 O O . LEU A 1 216 ? -18.409 -3.518 15.422 1.00 89.12 216 LEU A O 1
ATOM 1650 N N . ALA A 1 217 ? -17.143 -4.937 14.227 1.00 88.75 217 ALA A N 1
ATOM 1651 C CA . ALA A 1 217 ? -18.072 -6.065 14.271 1.00 88.75 217 ALA A CA 1
ATOM 1652 C C . ALA A 1 217 ? -18.200 -6.688 15.670 1.00 88.75 217 ALA A C 1
ATOM 1654 O O . ALA A 1 217 ? -19.292 -7.114 16.041 1.00 88.75 217 ALA A O 1
ATOM 1655 N N . SER A 1 218 ? -17.122 -6.700 16.459 1.00 86.31 218 SER A N 1
ATOM 1656 C CA . SER A 1 218 ? -17.140 -7.163 17.858 1.00 86.31 218 SER A CA 1
ATOM 1657 C C . SER A 1 218 ? -17.815 -6.181 18.821 1.00 86.31 218 SER A C 1
ATOM 1659 O O . SER A 1 218 ? -18.099 -6.533 19.963 1.00 86.31 218 SER A O 1
ATOM 1661 N N . GLY A 1 219 ? -18.079 -4.946 18.382 1.00 82.75 219 GLY A N 1
ATOM 1662 C CA . GLY A 1 219 ? -18.682 -3.906 19.214 1.00 82.75 219 GLY A CA 1
ATOM 1663 C C . GLY A 1 219 ? -17.724 -3.272 20.226 1.00 82.75 219 GLY A C 1
ATOM 1664 O O . GLY A 1 219 ? -18.168 -2.427 21.002 1.00 82.75 219 GLY A O 1
ATOM 1665 N N . LEU A 1 220 ? -16.433 -3.630 20.187 1.00 79.25 220 LEU A N 1
ATOM 1666 C CA . LEU A 1 220 ? -15.381 -3.056 21.035 1.00 79.25 220 LEU A CA 1
ATOM 1667 C C . LEU A 1 220 ? -15.164 -1.559 20.756 1.00 79.25 220 LEU A C 1
ATOM 1669 O O . LEU A 1 220 ? -14.781 -0.811 21.653 1.00 79.25 220 LEU A O 1
ATOM 1673 N N . MET A 1 221 ? -15.446 -1.103 19.531 1.00 80.56 221 MET A N 1
ATOM 1674 C CA . MET A 1 221 ? -15.340 0.309 19.163 1.00 80.56 221 MET A CA 1
ATOM 1675 C C . MET A 1 221 ? -16.602 1.097 19.537 1.00 80.56 221 MET A C 1
ATOM 1677 O O . MET A 1 221 ? -17.691 0.885 18.986 1.00 80.56 221 MET A O 1
ATOM 1681 N N . GLN A 1 222 ? -16.446 2.049 20.456 1.00 74.19 222 GLN A N 1
ATOM 1682 C CA . GLN A 1 222 ? -17.503 2.980 20.855 1.00 74.19 222 GLN A CA 1
ATOM 1683 C C . GLN A 1 222 ? -17.500 4.228 19.965 1.00 74.19 222 GLN A C 1
ATOM 1685 O O . GLN A 1 222 ? -16.438 4.696 19.572 1.00 74.19 222 GLN A O 1
ATOM 1690 N N . GLN A 1 223 ? -18.674 4.805 19.680 1.00 66.00 223 GLN A N 1
ATOM 1691 C CA . GLN A 1 223 ? -18.825 5.950 18.758 1.00 66.00 223 GLN A CA 1
ATOM 1692 C C . GLN A 1 223 ? -17.985 7.181 19.155 1.00 66.00 223 GLN A C 1
ATOM 1694 O O . GLN A 1 223 ? -17.481 7.887 18.292 1.00 66.00 223 GLN A O 1
ATOM 1699 N N . GLY A 1 224 ? -17.775 7.411 20.457 1.00 64.44 224 GLY A N 1
ATOM 1700 C CA . GLY A 1 224 ? -16.925 8.496 20.971 1.00 64.44 224 GLY A CA 1
ATOM 1701 C C . GLY A 1 224 ? -15.416 8.223 20.916 1.00 64.44 224 GLY A C 1
ATOM 1702 O O . GLY A 1 224 ? -14.642 9.060 21.364 1.00 64.44 224 GLY A O 1
ATOM 1703 N N . ARG A 1 225 ? -15.003 7.056 20.405 1.00 72.44 225 ARG A N 1
ATOM 1704 C CA . ARG A 1 225 ? -13.611 6.590 20.312 1.00 72.44 225 ARG A CA 1
ATOM 1705 C C . ARG A 1 225 ? -13.238 6.314 18.863 1.00 72.44 225 ARG A C 1
ATOM 1707 O O . ARG A 1 225 ? -13.076 5.174 18.427 1.00 72.44 225 ARG A O 1
ATOM 1714 N N . ALA A 1 226 ? -13.224 7.395 18.090 1.00 78.81 226 ALA A N 1
ATOM 1715 C CA . ALA A 1 226 ? -13.039 7.360 16.645 1.00 78.81 226 ALA A CA 1
ATOM 1716 C C . ALA A 1 226 ? -11.566 7.493 16.229 1.00 78.81 226 ALA A C 1
ATOM 1718 O O . ALA A 1 226 ? -11.289 7.502 15.032 1.00 78.81 226 ALA A O 1
ATOM 1719 N N . THR A 1 227 ? -10.618 7.609 17.169 1.00 85.06 227 THR A N 1
ATOM 1720 C CA . THR A 1 227 ? -9.215 7.920 16.841 1.00 85.06 227 THR A CA 1
ATOM 1721 C C . THR A 1 227 ? -8.602 6.861 15.924 1.00 85.06 227 THR A C 1
ATOM 1723 O O . THR A 1 227 ? -7.975 7.203 14.923 1.00 85.06 227 THR A O 1
ATOM 1726 N N . PHE A 1 228 ? -8.851 5.577 16.199 1.00 88.00 228 PHE A N 1
ATOM 1727 C CA . PHE A 1 228 ? -8.377 4.490 15.340 1.00 88.00 228 PHE A CA 1
ATOM 1728 C C . PHE A 1 228 ? -9.064 4.477 13.966 1.00 88.00 228 PHE A C 1
ATOM 1730 O O . PHE A 1 228 ? -8.386 4.320 12.955 1.00 88.00 228 PHE A O 1
ATOM 1737 N N . PHE A 1 229 ? -10.388 4.690 13.911 1.00 91.94 229 PHE A N 1
ATOM 1738 C CA . PHE A 1 229 ? -11.122 4.769 12.641 1.00 91.94 229 PHE A CA 1
ATOM 1739 C C . PHE A 1 229 ? -10.567 5.906 11.776 1.00 91.94 229 PHE A C 1
ATOM 1741 O O . PHE A 1 229 ? -10.205 5.687 10.624 1.00 91.94 229 PHE A O 1
ATOM 1748 N N . ARG A 1 230 ? -10.424 7.104 12.355 1.00 91.62 230 ARG A N 1
ATOM 1749 C CA . ARG A 1 230 ? -9.851 8.282 11.692 1.00 91.62 230 ARG A CA 1
ATOM 1750 C C . ARG A 1 230 ? -8.428 8.031 11.219 1.00 91.62 230 ARG A C 1
ATOM 1752 O O . ARG A 1 230 ? -8.099 8.387 10.097 1.00 91.62 230 ARG A O 1
ATOM 1759 N N . GLY A 1 231 ? -7.596 7.381 12.033 1.00 93.12 231 GLY A N 1
ATOM 1760 C CA . GLY A 1 231 ? -6.241 6.995 11.637 1.00 93.12 231 GLY A CA 1
ATOM 1761 C C . GLY A 1 231 ? -6.224 6.045 10.436 1.00 93.12 231 GLY A C 1
ATOM 1762 O O . GLY A 1 231 ? -5.486 6.281 9.482 1.00 93.12 231 GLY A O 1
ATOM 1763 N N . ALA A 1 232 ? -7.079 5.019 10.442 1.00 94.69 232 ALA A N 1
ATOM 1764 C CA . ALA A 1 232 ? -7.227 4.087 9.324 1.00 94.69 232 ALA A CA 1
ATOM 1765 C C . ALA A 1 232 ? -7.756 4.774 8.050 1.00 94.69 232 ALA A C 1
ATOM 1767 O O . ALA A 1 232 ? -7.250 4.516 6.958 1.00 94.69 232 ALA A O 1
ATOM 1768 N N . SER A 1 233 ? -8.734 5.672 8.198 1.00 96.06 233 SER A N 1
ATOM 1769 C CA . SER A 1 233 ? -9.296 6.489 7.116 1.00 96.06 233 SER A CA 1
ATOM 1770 C C . SER A 1 233 ? -8.227 7.404 6.502 1.00 96.06 233 SER A C 1
ATOM 1772 O O . SER A 1 233 ? -7.980 7.354 5.297 1.00 96.06 233 SER A O 1
ATOM 1774 N N . LEU A 1 234 ? -7.493 8.150 7.337 1.00 96.00 234 LEU A N 1
ATOM 1775 C CA . LEU A 1 234 ? -6.383 9.013 6.918 1.00 96.00 234 LEU A CA 1
ATOM 1776 C C . LEU A 1 234 ? -5.276 8.236 6.197 1.00 96.00 234 LEU A C 1
ATOM 1778 O O . LEU A 1 234 ? -4.794 8.698 5.165 1.00 96.00 234 LEU A O 1
ATOM 1782 N N . TYR A 1 235 ? -4.893 7.057 6.699 1.00 97.00 235 TYR A N 1
ATOM 1783 C CA . TYR A 1 235 ? -3.908 6.203 6.032 1.00 97.00 235 TYR A CA 1
ATOM 1784 C C . TYR A 1 235 ? -4.393 5.744 4.653 1.00 97.00 235 TYR A C 1
ATOM 1786 O O . TYR A 1 235 ? -3.641 5.799 3.682 1.00 97.00 235 TYR A O 1
ATOM 1794 N N . TRP A 1 236 ? -5.659 5.332 4.537 1.00 98.25 236 TRP A N 1
ATOM 1795 C CA . TRP A 1 236 ? -6.217 4.891 3.259 1.00 98.25 236 TRP A CA 1
ATOM 1796 C C . TRP A 1 236 ? -6.253 6.018 2.221 1.00 98.25 236 TRP A C 1
ATOM 1798 O O . TRP A 1 236 ? -5.844 5.825 1.077 1.00 98.25 236 TRP A O 1
ATOM 1808 N N . HIS A 1 237 ? -6.662 7.219 2.635 1.00 97.81 237 HIS A N 1
ATOM 1809 C CA . HIS A 1 237 ? -6.618 8.409 1.785 1.00 97.81 237 HIS A CA 1
ATOM 1810 C C . HIS A 1 237 ? -5.190 8.803 1.394 1.00 97.81 237 HIS A C 1
ATOM 1812 O O . HIS A 1 237 ? -4.954 9.203 0.256 1.00 97.81 237 HIS A O 1
ATOM 1818 N N . PHE A 1 238 ? -4.226 8.671 2.309 1.00 97.31 238 PHE A N 1
ATOM 1819 C CA . PHE A 1 238 ? -2.814 8.883 2.001 1.00 97.31 238 PHE A CA 1
ATOM 1820 C C . PHE A 1 238 ? -2.333 7.939 0.892 1.00 97.31 238 PHE A C 1
ATOM 1822 O O . PHE A 1 238 ? -1.729 8.401 -0.077 1.00 97.31 238 PHE A O 1
ATOM 1829 N N . VAL A 1 239 ? -2.643 6.644 1.000 1.00 97.50 239 VAL A N 1
ATOM 1830 C CA . VAL A 1 239 ? -2.297 5.650 -0.024 1.00 97.50 239 VAL A CA 1
ATOM 1831 C C . VAL A 1 239 ? -2.891 6.049 -1.378 1.00 97.50 239 VAL A C 1
ATOM 1833 O O . VAL A 1 239 ? -2.163 6.088 -2.366 1.00 97.50 239 VAL A O 1
ATOM 1836 N N . ASP A 1 240 ? -4.166 6.433 -1.423 1.00 96.81 240 ASP A N 1
ATOM 1837 C CA . ASP A 1 240 ? -4.839 6.885 -2.648 1.00 96.81 240 ASP A CA 1
ATOM 1838 C C . ASP A 1 240 ? -4.166 8.122 -3.285 1.00 96.81 240 ASP A C 1
ATOM 1840 O O . ASP A 1 240 ? -3.836 8.132 -4.472 1.00 96.81 240 ASP A O 1
ATOM 1844 N N . ILE A 1 241 ? -3.846 9.147 -2.488 1.00 96.25 241 ILE A N 1
ATOM 1845 C CA . ILE A 1 241 ? -3.135 10.344 -2.975 1.00 96.25 241 ILE A CA 1
ATOM 1846 C C . ILE A 1 241 ? -1.742 9.979 -3.507 1.00 96.25 241 ILE A C 1
ATOM 1848 O O . ILE A 1 241 ? -1.323 10.483 -4.554 1.00 96.25 241 ILE A O 1
ATOM 1852 N N . MET A 1 242 ? -1.019 9.091 -2.820 1.00 97.44 242 MET A N 1
ATOM 1853 C CA . MET A 1 242 ? 0.280 8.616 -3.296 1.00 97.44 242 MET A CA 1
ATOM 1854 C C . MET A 1 242 ? 0.151 7.835 -4.600 1.00 97.44 242 MET A C 1
ATOM 1856 O O . MET A 1 242 ? 1.008 8.002 -5.466 1.00 97.44 242 MET A O 1
ATOM 1860 N N . TRP A 1 243 ? -0.918 7.056 -4.800 1.00 98.12 243 TRP A N 1
ATOM 1861 C CA . TRP A 1 243 ? -1.143 6.377 -6.076 1.00 98.12 243 TRP A CA 1
ATOM 1862 C C . TRP A 1 243 ? -1.220 7.357 -7.241 1.00 98.12 243 TRP A C 1
ATOM 1864 O O . TRP A 1 243 ? -0.613 7.092 -8.270 1.00 98.12 243 TRP A O 1
ATOM 1874 N N . ILE A 1 244 ? -1.890 8.503 -7.096 1.00 96.94 244 ILE A N 1
ATOM 1875 C CA . ILE A 1 244 ? -1.958 9.514 -8.168 1.00 96.94 244 ILE A CA 1
ATOM 1876 C C . ILE A 1 244 ? -0.545 9.934 -8.588 1.00 96.94 244 ILE A C 1
ATOM 1878 O O . ILE A 1 244 ? -0.225 9.975 -9.777 1.00 96.94 244 ILE A O 1
ATOM 1882 N N . MET A 1 245 ? 0.320 10.200 -7.608 1.00 97.31 245 MET A N 1
ATOM 1883 C CA . MET A 1 245 ? 1.709 10.585 -7.852 1.00 97.31 245 MET A CA 1
ATOM 1884 C C . MET A 1 245 ? 2.509 9.432 -8.470 1.00 97.31 245 MET A C 1
ATOM 1886 O O . MET A 1 245 ? 3.282 9.646 -9.406 1.00 97.31 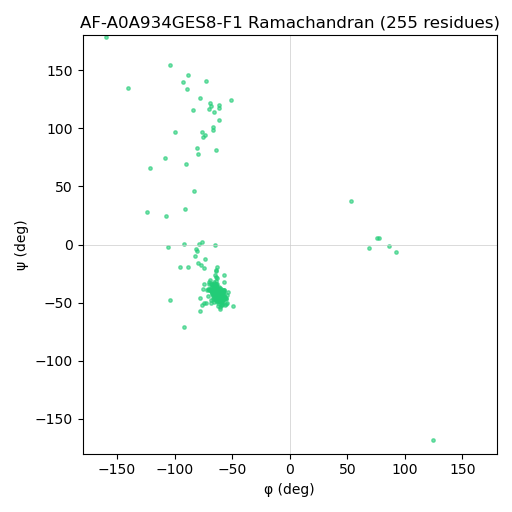245 MET A O 1
ATOM 1890 N N . VAL A 1 246 ? 2.304 8.204 -7.994 1.00 98.00 246 VAL A N 1
ATOM 1891 C CA . VAL A 1 246 ? 2.943 6.999 -8.537 1.00 98.00 246 VAL A CA 1
ATOM 1892 C C . VAL A 1 246 ? 2.498 6.735 -9.970 1.00 98.00 246 VAL A C 1
ATOM 1894 O O . VAL A 1 246 ? 3.351 6.568 -10.832 1.00 98.00 246 VAL A O 1
ATOM 1897 N N . ALA A 1 247 ? 1.201 6.760 -10.261 1.00 97.50 247 ALA A N 1
ATOM 1898 C CA . ALA A 1 247 ? 0.645 6.569 -11.592 1.00 97.50 247 ALA A CA 1
ATOM 1899 C C . ALA A 1 247 ? 1.138 7.652 -12.563 1.00 97.50 247 ALA A C 1
ATOM 1901 O O . ALA A 1 247 ? 1.574 7.341 -13.674 1.00 97.50 247 ALA A O 1
A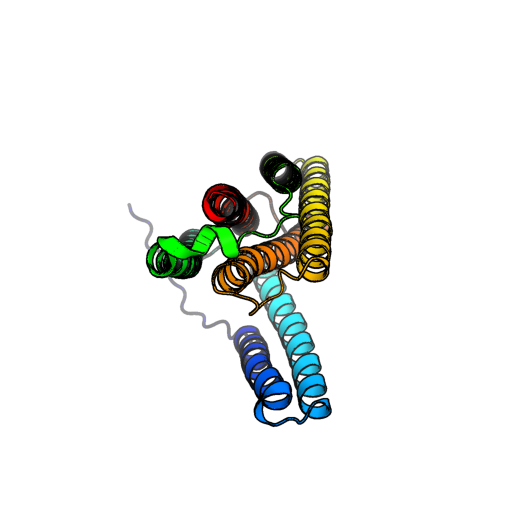TOM 1902 N N . ALA A 1 248 ? 1.155 8.915 -12.126 1.00 97.06 248 ALA A N 1
ATOM 1903 C CA . ALA A 1 248 ? 1.673 10.019 -12.926 1.00 97.06 248 ALA A CA 1
ATOM 1904 C C . ALA A 1 248 ? 3.157 9.837 -13.277 1.00 97.06 248 ALA A C 1
ATOM 1906 O O . ALA A 1 248 ? 3.536 10.003 -14.433 1.00 97.06 248 ALA A O 1
ATOM 1907 N N . ASN A 1 249 ? 4.002 9.457 -12.318 1.00 97.31 249 ASN A N 1
ATOM 1908 C CA . ASN A 1 249 ? 5.431 9.275 -12.583 1.00 97.31 249 ASN A CA 1
ATOM 1909 C C . ASN A 1 249 ? 5.710 7.971 -13.341 1.00 97.31 249 ASN A C 1
ATOM 1911 O O . ASN A 1 249 ? 6.330 7.992 -14.399 1.00 97.31 249 ASN A O 1
ATOM 1915 N N . ALA A 1 250 ? 5.214 6.841 -12.844 1.00 96.94 250 ALA A N 1
ATOM 1916 C CA . ALA A 1 250 ? 5.526 5.520 -13.372 1.00 96.94 250 ALA A CA 1
ATOM 1917 C C . ALA A 1 250 ? 4.896 5.252 -14.746 1.00 96.94 250 ALA A C 1
ATOM 1919 O O . ALA A 1 250 ? 5.557 4.638 -15.579 1.00 96.94 250 ALA A O 1
ATOM 1920 N N . TYR A 1 251 ? 3.664 5.711 -15.005 1.00 96.81 251 TYR A N 1
ATOM 1921 C CA . TYR A 1 251 ? 2.952 5.421 -16.259 1.00 96.81 251 TYR A CA 1
ATOM 1922 C C . TYR A 1 251 ? 2.928 6.610 -17.219 1.00 96.81 251 TYR A C 1
ATOM 1924 O O . TYR A 1 251 ? 3.229 6.431 -18.396 1.00 96.81 251 TYR A O 1
ATOM 1932 N N . LEU A 1 252 ? 2.594 7.820 -16.749 1.00 95.69 252 LEU A N 1
ATOM 1933 C CA . LEU A 1 252 ? 2.476 8.976 -17.650 1.00 95.69 252 LEU A CA 1
ATOM 1934 C C . LEU A 1 252 ? 3.847 9.544 -18.030 1.00 95.69 252 LEU A C 1
ATOM 1936 O O . LEU A 1 252 ? 4.170 9.600 -19.208 1.00 95.69 252 LEU A O 1
ATOM 1940 N N . ILE A 1 253 ? 4.666 9.938 -17.054 1.00 95.94 253 ILE A N 1
ATOM 1941 C CA . ILE A 1 253 ? 5.992 10.534 -17.299 1.00 95.94 253 ILE A CA 1
ATOM 1942 C C . ILE A 1 253 ? 7.009 9.468 -17.726 1.00 95.94 253 ILE A C 1
ATOM 1944 O O . ILE A 1 253 ? 7.857 9.708 -18.582 1.00 95.94 253 ILE A O 1
ATOM 1948 N N . GLY A 1 254 ? 6.942 8.281 -17.127 1.00 93.69 254 GLY A N 1
ATOM 1949 C CA . GLY A 1 254 ? 7.813 7.167 -17.487 1.00 93.69 254 GLY A CA 1
ATOM 1950 C C . GLY A 1 254 ? 7.520 6.627 -18.886 1.00 93.69 254 GLY A C 1
ATOM 1951 O O . GLY A 1 254 ? 8.450 6.284 -19.609 1.00 93.69 254 GLY A O 1
ATOM 1952 N N . GLY A 1 255 ? 6.244 6.609 -19.283 1.00 92.94 255 GLY A N 1
ATOM 1953 C CA . GLY A 1 255 ? 5.789 6.102 -20.576 1.00 92.94 255 GLY A CA 1
ATOM 1954 C C . GLY A 1 255 ? 5.925 7.082 -21.745 1.00 92.94 255 GLY A C 1
ATOM 1955 O O . GLY A 1 255 ? 5.627 6.708 -22.880 1.00 92.94 255 GLY A O 1
ATOM 1956 N N . THR A 1 256 ? 6.363 8.323 -21.512 1.00 90.44 256 THR A N 1
ATOM 1957 C CA . THR A 1 256 ? 6.619 9.299 -22.580 1.00 90.44 256 THR A CA 1
ATOM 1958 C C . THR A 1 256 ? 8.071 9.253 -23.039 1.00 90.44 256 THR A C 1
ATOM 1960 O O . THR A 1 256 ? 8.995 9.122 -22.234 1.00 90.44 256 THR A O 1
ATOM 1963 N N . ARG A 1 257 ? 8.258 9.366 -24.360 1.00 77.88 257 ARG A N 1
ATOM 1964 C CA . ARG A 1 257 ? 9.578 9.475 -24.996 1.00 77.88 257 ARG A CA 1
ATOM 1965 C C . ARG A 1 257 ? 10.262 10.765 -24.561 1.00 77.88 257 ARG A C 1
ATOM 1967 O O . ARG A 1 257 ? 9.613 11.822 -24.693 1.00 77.88 257 ARG A O 1
#

Solvent-accessible surface area (backbone atoms only — not comparable to full-atom values): 13748 Å² total; per-residue (Å²): 134,84,80,77,83,79,78,73,85,73,80,75,83,71,66,30,64,58,39,30,49,51,14,56,54,28,46,55,52,13,51,42,27,35,62,82,66,64,36,53,69,59,11,51,52,33,40,53,51,14,52,51,29,35,54,52,14,51,53,50,43,51,49,48,61,63,63,63,86,61,95,80,78,62,62,72,59,50,50,50,54,49,52,52,52,51,51,50,56,52,49,54,48,52,48,52,38,48,50,47,52,61,79,36,54,92,56,44,59,78,63,47,60,93,76,69,57,66,68,57,55,50,50,46,49,52,38,40,54,52,22,46,54,27,40,54,49,14,50,53,19,38,74,72,64,38,60,65,56,14,52,53,24,44,52,50,19,46,51,32,52,50,50,40,52,55,55,51,53,51,47,52,52,54,35,37,72,72,60,52,27,80,70,68,44,67,59,31,36,37,37,51,50,48,53,44,56,50,51,53,51,49,53,51,44,48,52,52,48,52,51,52,49,52,38,55,73,70,58,63,57,50,76,93,58,47,67,64,59,52,47,53,49,53,51,47,46,48,51,43,57,49,45,56,56,46,49,45,46,54,50,55,60,50,62,50,112

Sequence (257 aa):
MTQAVTHHPEHETSPWPLLTGMGVLLSALALLAYFPWRMPLLGVILGGAMLALLAVGLSGWAREFFTSGTEAGLGPVAVAAFIVSEVMIFGTMFAAFWDGRIGHAEQWASFIPANLDLKLALWLTLILWASSATMVLAERGFERGDRAASRFWLVATFALGLAFVVLHLNEWNHLAAGGFRLGANIYATTFYGLTGVHTSHVVVGLAIQLLLFGVLASGLMQQGRATFFRGASLYWHFVDIMWIMVAANAYLIGGTR

pLDDT: mean 91.44, std 11.99, range [36.75, 98.75]

Radius of gyration: 21.26 Å; Cα contacts (8 Å, |Δi|>4): 241; chains: 1; bounding box: 49×51×62 Å

Mean predicted aligned error: 5.72 Å